Protein AF-0000000080837647 (afdb_homodimer)

Organism: Fusobacterium vincentii (NCBI:txid155615)

Solvent-accessible surface area (backbone atoms only — not comparable to full-atom values): 12198 Å² total; per-residue (Å²): 138,83,83,82,79,79,72,61,64,71,71,64,70,67,59,47,72,42,39,30,41,35,41,34,40,35,40,36,39,33,40,76,49,38,36,39,38,40,38,42,35,40,35,37,43,67,56,78,59,67,41,46,41,70,47,52,49,75,93,47,89,57,73,41,70,41,69,32,76,69,68,65,52,46,35,37,37,40,36,42,35,40,33,37,55,78,47,100,42,34,30,39,36,39,37,42,37,36,35,30,38,85,91,32,83,68,44,34,36,41,35,40,35,42,38,41,51,94,139,88,83,81,79,79,58,62,56,64,67,66,70,66,60,47,72,43,40,31,41,35,41,33,38,36,39,36,39,33,41,76,48,38,35,40,38,39,38,41,36,42,35,38,44,68,56,78,59,66,44,46,42,73,40,45,45,59,92,48,90,58,74,41,70,41,71,31,77,67,65,64,52,46,36,38,38,40,37,41,34,40,34,37,56,77,46,100,43,34,31,41,37,38,36,42,36,36,35,30,39,85,93,31,82,68,44,34,35,41,34,41,36,43,37,41,48,94

Sequence (236 aa):
DESEASWGVKADSKNYRATNFLIGARAEYVGDKYKLQAYVTQAINTDKRDLSYEGRFSGSNVKQKFYGVKQAKNTTWIGFGAFREISPVFGIYGNVDFRVEDKKWADSVISTGLQYRFDESEASWGVKADSKNYRATNFLIGARAEYVGDKYKLQAYVTQAINTDKRDLSYEGRFSGSNVKQKFYGVKQAKNTTWIGFGAFREISPVFGIYGNVDFRVEDKKWADSVISTGLQYRF

Secondary structure (DSSP, 8-state):
---------------EEEEEEEEEEEEEEE-SSEEEEEEEEEEEE-------EEEEPTT---EEEE------SEEEEEEEEEEEESSSSEEEEEEEEEEEETTEEEEEEEEEEEEEE-/---------------EEEEEEEEEEEEEEE-SSEEEEEEEEEEEE-------EEEEPTT---EEEE------SEEEEEEEEEEEESSSSEEEEEEEEEEEETTEEEEEEEEEEEEEE-

Foldseek 3Di:
DPPPPCQPQPPPPLDDDWDWDKDKDKDWDDDDFKIKMKMKMKIATDDQDQSFDQTDGVPDPDRDRRRDPGDFRIKMKIKIKMWGHPDPFKIKMKMWMWIDGPNHTDDIDIDIDMGGHD/DDPPLCQPQPQPPLDDDWDWDKDKDKDWDDDDFKIKMKMKMKIATDDQDQSFDQTDGVPDPDRDRRRDPGDFRIKMKIKIKMWGHPDPFKIKMKMKMWIDGPNHTDDIDIDIDMGGHD

pLDDT: mean 73.33, std 23.3, range [24.25, 95.56]

InterPro domains:
  IPR036709 Autotransporter beta-domain superfamily [G3DSA:2.40.128.130] (1-118)
  IPR036709 Autotransporter beta-domain superfamily [SSF103515] (2-118)
  IPR051551 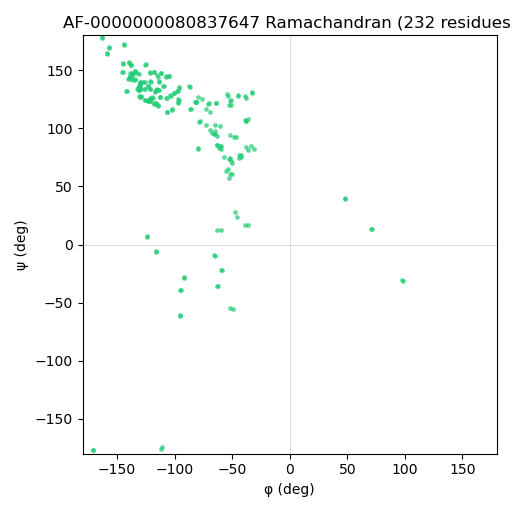Bacterial autotransporter adhesion [PTHR35037] (2-118)

Nearest PDB structures (foldseek):
  4mee-assembly1_A  TM=7.544E-01  e=2.716E-01  Escherichia coli
  3bry-assembly2_B  TM=5.147E-01  e=1.664E-01  unclassified
  8us2-assembly1_A  TM=5.523E-01  e=4.600E+00  Pseudomonas aeruginosa PAO1
  3kvn-assembly2_A  TM=7.836E-01  e=5.320E-01  Pseudomonas aeruginosa
  4mee-assembly1_A  TM=7.489E-01  e=4.275E-01  Escherichia coli

Radius of gyration: 24.15 Å; Cα contacts (8 Å, |Δi|>4): 590; chains: 2; bounding box: 32×94×65 Å

Structure (mmCIF, N/CA/C/O backbone):
data_AF-0000000080837647-model_v1
#
loop_
_entity.id
_entity.type
_entity.pdbx_description
1 polymer 'Autotransporter domain-containing protein'
#
loop_
_atom_site.group_PDB
_atom_site.id
_atom_site.type_symbol
_atom_site.label_atom_id
_atom_site.label_alt_id
_atom_site.label_comp_id
_atom_site.label_asym_id
_atom_site.label_entity_id
_atom_site.label_seq_id
_atom_site.pdbx_PDB_ins_code
_atom_site.Cartn_x
_atom_site.Cartn_y
_atom_site.Cartn_z
_atom_site.occupancy
_atom_site.B_iso_or_equiv
_atom_site.auth_seq_id
_atom_site.auth_comp_id
_atom_site.auth_asym_id
_atom_site.auth_atom_id
_atom_site.pdbx_PDB_model_num
ATOM 1 N N . ASP A 1 1 ? -4.07 55.469 -0.951 1 24.25 1 ASP A N 1
ATOM 2 C CA . ASP A 1 1 ? -2.723 55.062 -0.58 1 24.25 1 ASP A CA 1
ATOM 3 C C . ASP A 1 1 ? -2.758 54 0.519 1 24.25 1 ASP A C 1
ATOM 5 O O . ASP A 1 1 ? -2.559 54.312 1.695 1 24.25 1 ASP A O 1
ATOM 9 N N . GLU A 1 2 ? -3.912 53.219 0.849 1 31.39 2 GLU A N 1
ATOM 10 C CA . GLU A 1 2 ? -4.395 52.25 1.846 1 31.39 2 GLU A CA 1
ATOM 11 C C . GLU A 1 2 ? -3.426 51.094 2.008 1 31.39 2 GLU A C 1
ATOM 13 O O . GLU A 1 2 ? -3.084 50.438 1.029 1 31.39 2 GLU A O 1
ATOM 18 N N . SER A 1 3 ? -2.402 51.031 3.008 1 32.03 3 SER A N 1
ATOM 19 C CA . SER A 1 3 ? -1.312 50.25 3.547 1 32.03 3 SER A CA 1
ATOM 20 C C . SER A 1 3 ? -1.78 48.812 3.867 1 32.03 3 SER A C 1
ATOM 22 O O . SER A 1 3 ? -2.539 48.625 4.816 1 32.03 3 SER A O 1
ATOM 24 N N . GLU A 1 4 ? -2.355 47.875 3.039 1 30.56 4 GLU A N 1
ATOM 25 C CA . GLU A 1 4 ? -3.047 46.594 3.074 1 30.56 4 GLU A CA 1
ATOM 26 C C . GLU A 1 4 ? -2.277 45.562 3.912 1 30.56 4 GLU A C 1
ATOM 28 O O . GLU A 1 4 ? -1.162 45.188 3.559 1 30.56 4 GLU A O 1
ATOM 33 N N . ALA A 1 5 ? -2.141 45.531 5.25 1 35.62 5 ALA A N 1
ATOM 34 C CA . ALA A 1 5 ? -1.524 44.938 6.43 1 35.62 5 ALA A CA 1
ATOM 35 C C . ALA A 1 5 ? -1.683 43.438 6.414 1 35.62 5 ALA A C 1
ATOM 37 O O . ALA A 1 5 ? -2.793 42.906 6.555 1 35.62 5 ALA A O 1
ATOM 38 N N . SER A 1 6 ? -1.173 42.594 5.418 1 33.16 6 SER A N 1
ATOM 39 C CA . SER A 1 6 ? -1.37 41.188 5.008 1 33.16 6 SER A CA 1
ATOM 40 C C . SER A 1 6 ? -1.155 40.25 6.172 1 33.16 6 SER A C 1
ATOM 42 O O . SER A 1 6 ? -0.029 40.062 6.648 1 33.16 6 SER A O 1
ATOM 44 N N . TRP A 1 7 ? -1.815 40.156 7.215 1 32.19 7 TRP A N 1
ATOM 45 C CA . TRP A 1 7 ? -2.002 39.344 8.414 1 32.19 7 TRP A CA 1
ATOM 46 C C . TRP A 1 7 ? -1.822 37.844 8.109 1 32.19 7 TRP A C 1
ATOM 48 O O . TRP A 1 7 ? -2.801 37.094 8.031 1 32.19 7 TRP A O 1
ATOM 58 N N . GLY A 1 8 ? -1.221 37.469 6.992 1 35.31 8 GLY A N 1
ATOM 59 C CA . GLY A 1 8 ? -1.174 36.062 6.645 1 35.31 8 GLY A CA 1
ATOM 60 C C . GLY A 1 8 ? -0.402 35.219 7.648 1 35.31 8 GLY A C 1
ATOM 61 O O . GLY A 1 8 ? 0.584 35.688 8.227 1 35.31 8 GLY A O 1
ATOM 62 N N . VAL A 1 9 ? -0.981 34.562 8.703 1 34.78 9 VAL A N 1
ATOM 63 C CA . VAL A 1 9 ? -0.32 33.5 9.477 1 34.78 9 VAL A CA 1
ATOM 64 C C . VAL A 1 9 ? 0.636 32.75 8.578 1 34.78 9 VAL A C 1
ATOM 66 O O . VAL A 1 9 ? 0.239 32.25 7.516 1 34.78 9 VAL A O 1
ATOM 69 N N . LYS A 1 10 ? 1.744 33.219 8.375 1 37.16 10 LYS A N 1
ATOM 70 C CA . LYS A 1 10 ? 2.721 32.344 7.703 1 37.16 10 LYS A CA 1
ATOM 71 C C . LYS A 1 10 ? 2.859 31.016 8.414 1 37.16 10 LYS A C 1
ATOM 73 O O . LYS A 1 10 ? 3.23 30.953 9.586 1 37.16 10 LYS A O 1
ATOM 78 N N . ALA A 1 11 ? 1.955 30.188 8.312 1 40.16 11 ALA A N 1
ATOM 79 C CA . ALA A 1 11 ? 2.168 28.844 8.844 1 40.16 11 ALA A CA 1
ATOM 80 C C . ALA A 1 11 ? 3.518 28.297 8.406 1 40.16 11 ALA A C 1
ATOM 82 O O . ALA A 1 11 ? 3.869 28.359 7.223 1 40.16 11 ALA A O 1
ATOM 83 N N . ASP A 1 12 ? 4.496 28.438 9.086 1 41.53 12 ASP A N 1
ATOM 84 C CA . ASP A 1 12 ? 5.723 27.688 8.82 1 41.53 12 ASP A CA 1
ATOM 85 C C . ASP A 1 12 ? 5.41 26.297 8.266 1 41.53 12 ASP A C 1
ATOM 87 O O . ASP A 1 12 ? 4.328 25.75 8.508 1 41.53 12 ASP A O 1
ATOM 91 N N . SER A 1 13 ? 6.051 26.016 7.238 1 48.78 13 SER A N 1
ATOM 92 C CA . SER A 1 13 ? 5.934 24.734 6.574 1 48.78 13 SER A CA 1
ATOM 93 C C . SER A 1 13 ? 5.754 23.594 7.59 1 48.78 13 SER A C 1
ATOM 95 O O . SER A 1 13 ? 6.508 23.5 8.562 1 48.78 13 SER A O 1
ATOM 97 N N . LYS A 1 14 ? 4.578 23.281 8.148 1 52.66 14 LYS A N 1
ATOM 98 C CA . LYS A 1 14 ? 4.316 22.297 9.203 1 52.66 14 LYS A CA 1
ATOM 99 C C . LYS A 1 14 ? 4.75 20.906 8.773 1 52.66 14 LYS A C 1
ATOM 101 O O . LYS A 1 14 ? 4.246 20.359 7.781 1 52.66 14 LYS A O 1
ATOM 106 N N . ASN A 1 15 ? 6.055 20.672 8.93 1 64.69 15 ASN A N 1
ATOM 107 C CA . ASN A 1 15 ? 6.555 19.312 8.82 1 64.69 15 ASN A CA 1
ATOM 108 C C . ASN A 1 15 ? 6.109 18.453 10 1 64.69 15 ASN A C 1
ATOM 110 O O . ASN A 1 15 ? 6.016 18.938 11.125 1 64.69 15 ASN A O 1
ATOM 114 N N . TYR A 1 16 ? 5.438 17.406 9.82 1 72.62 16 TYR A N 1
ATOM 115 C CA . TYR A 1 16 ? 5.18 16.516 10.938 1 72.62 16 TYR A CA 1
ATOM 116 C C . TYR A 1 16 ? 5.633 15.094 10.609 1 72.62 16 TYR A C 1
ATOM 118 O O . TYR A 1 16 ? 5.883 14.766 9.445 1 72.62 16 TYR A O 1
ATOM 126 N N . ARG A 1 17 ? 5.922 14.422 11.75 1 80.75 17 ARG A N 1
ATOM 127 C CA . ARG A 1 17 ? 6.23 12.992 11.68 1 80.75 17 ARG A CA 1
ATOM 128 C C . ARG A 1 17 ? 5.152 12.164 12.367 1 80.75 17 ARG A C 1
ATOM 130 O O . ARG A 1 17 ? 4.559 12.602 13.352 1 80.75 17 ARG A O 1
ATOM 137 N N . ALA A 1 18 ? 4.875 11.07 11.727 1 81.88 18 ALA A N 1
ATOM 138 C CA . ALA A 1 18 ? 3.881 10.18 12.32 1 81.88 18 ALA A CA 1
ATOM 139 C C . ALA A 1 18 ? 4.305 8.719 12.203 1 81.88 18 ALA A C 1
ATOM 141 O O . ALA A 1 18 ? 4.98 8.344 11.242 1 81.88 18 ALA A O 1
ATOM 142 N N . THR A 1 19 ? 3.984 7.988 13.211 1 87.56 19 THR A N 1
ATOM 143 C CA . THR A 1 19 ? 4.176 6.543 13.203 1 87.56 19 THR A CA 1
ATOM 144 C C . THR A 1 19 ? 2.852 5.824 13.43 1 87.56 19 THR A C 1
ATOM 146 O O . THR A 1 19 ? 2.039 6.25 14.25 1 87.56 19 THR A O 1
ATOM 149 N N . ASN A 1 20 ? 2.643 4.848 12.625 1 87.81 20 ASN A N 1
ATOM 150 C CA . ASN A 1 20 ? 1.403 4.094 12.781 1 87.81 20 ASN A CA 1
ATOM 151 C C . ASN A 1 20 ? 1.658 2.59 12.773 1 87.81 20 ASN A C 1
ATOM 153 O O . ASN A 1 20 ? 2.609 2.117 12.148 1 87.81 20 ASN A O 1
ATOM 157 N N . PHE A 1 21 ? 0.76 1.986 13.578 1 91.12 21 PHE A N 1
ATOM 158 C CA . PHE A 1 21 ? 0.665 0.533 13.5 1 91.12 21 PHE A CA 1
ATOM 159 C C . PHE A 1 21 ? -0.466 0.112 12.57 1 91.12 21 PHE A C 1
ATOM 161 O O . PHE A 1 21 ? -1.552 0.695 12.602 1 91.12 21 PHE A O 1
ATOM 168 N N . LEU A 1 22 ? -0.166 -0.843 11.742 1 92.25 22 LEU A N 1
ATOM 169 C CA . LEU A 1 22 ? -1.141 -1.289 10.75 1 92.25 22 LEU A CA 1
ATOM 170 C C . LEU A 1 22 ? -1.546 -2.738 11 1 92.25 22 LEU A C 1
ATOM 172 O O . LEU A 1 22 ? -0.695 -3.584 11.289 1 92.25 22 LEU A O 1
ATOM 176 N N . ILE A 1 23 ? -2.832 -2.973 10.961 1 92.81 23 ILE A N 1
ATOM 177 C CA . ILE A 1 23 ? -3.396 -4.316 10.914 1 92.81 23 ILE A CA 1
ATOM 178 C C . ILE A 1 23 ? -4.418 -4.41 9.789 1 92.81 23 ILE A C 1
ATOM 180 O O . ILE A 1 23 ? -5.199 -3.48 9.57 1 92.81 23 ILE A O 1
ATOM 184 N N . GLY A 1 24 ? -4.266 -5.551 9.023 1 92.75 24 GLY A N 1
ATOM 185 C CA . GLY A 1 24 ? -5.188 -5.605 7.898 1 92.75 24 GLY A CA 1
ATOM 186 C C . GLY A 1 24 ? -5.316 -6.992 7.301 1 92.75 24 GLY A C 1
ATOM 187 O O . GLY A 1 24 ? -4.746 -7.953 7.82 1 92.75 24 GLY A O 1
ATOM 188 N N . ALA A 1 25 ? -6.164 -7.016 6.355 1 93.12 25 ALA A N 1
ATOM 189 C CA . ALA A 1 25 ? -6.387 -8.219 5.566 1 93.12 25 ALA A CA 1
ATOM 190 C C . ALA A 1 25 ? -6.426 -7.898 4.074 1 93.12 25 ALA A C 1
ATOM 192 O O . ALA A 1 25 ? -6.797 -6.789 3.682 1 93.12 25 ALA A O 1
ATOM 193 N N . ARG A 1 26 ? -5.996 -8.867 3.271 1 92 26 ARG A N 1
ATOM 194 C CA . ARG A 1 26 ? -5.938 -8.664 1.826 1 92 26 ARG A CA 1
ATOM 195 C C . ARG A 1 26 ? -6.348 -9.938 1.083 1 92 26 ARG A C 1
ATOM 197 O O . ARG A 1 26 ? -5.984 -11.039 1.486 1 92 26 ARG A O 1
ATOM 204 N N . ALA A 1 27 ? -7.188 -9.773 0.152 1 89.56 27 ALA A N 1
ATOM 205 C CA . ALA A 1 27 ? -7.539 -10.836 -0.787 1 89.56 27 ALA A CA 1
ATOM 206 C C . ALA A 1 27 ? -6.98 -10.539 -2.178 1 89.56 27 ALA A C 1
ATOM 208 O O . ALA A 1 27 ? -7.012 -9.398 -2.639 1 89.56 27 ALA A O 1
ATOM 209 N N . GLU A 1 28 ? -6.434 -11.586 -2.777 1 86.81 28 GLU A N 1
ATOM 210 C CA . GLU A 1 28 ? -5.852 -11.422 -4.105 1 86.81 28 GLU A CA 1
ATOM 211 C C . GLU A 1 28 ? -6.363 -12.492 -5.066 1 86.81 28 GLU A C 1
ATOM 213 O O . GLU A 1 28 ? -6.523 -13.656 -4.68 1 86.81 28 GLU A O 1
ATOM 218 N N . TYR A 1 29 ? -6.637 -12.07 -6.242 1 86.94 29 TYR A N 1
ATOM 219 C CA . TYR A 1 29 ? -6.906 -12.953 -7.367 1 86.94 29 TYR A CA 1
ATOM 220 C C . TYR A 1 29 ? -5.875 -12.758 -8.469 1 86.94 29 TYR A C 1
ATOM 222 O O . TYR A 1 29 ? -5.676 -11.641 -8.953 1 86.94 29 TYR A O 1
ATOM 230 N N . VAL A 1 30 ? -5.203 -13.867 -8.758 1 82.44 30 VAL A N 1
ATOM 231 C CA . VAL A 1 30 ? -4.188 -13.789 -9.797 1 82.44 30 VAL A CA 1
ATOM 232 C C . VAL A 1 30 ? -4.605 -14.648 -10.992 1 82.44 30 VAL A C 1
ATOM 234 O O . VAL A 1 30 ? -4.812 -15.859 -10.852 1 82.44 30 VAL A O 1
ATOM 237 N N . GLY A 1 31 ? -4.711 -13.875 -12.062 1 80.62 31 GLY A N 1
ATOM 238 C CA . GLY A 1 31 ? -4.918 -14.539 -13.336 1 80.62 31 GLY A CA 1
ATOM 239 C C . GLY A 1 31 ? -3.73 -14.414 -14.273 1 80.62 31 GLY A C 1
ATOM 240 O O . GLY A 1 31 ? -2.646 -14 -13.859 1 80.62 31 GLY A O 1
ATOM 241 N N . ASP A 1 32 ? -3.791 -14.852 -15.406 1 78.94 32 ASP A N 1
ATOM 242 C CA . ASP A 1 32 ? -2.684 -14.938 -16.359 1 78.94 32 ASP A CA 1
ATOM 243 C C . ASP A 1 32 ? -1.948 -13.602 -16.453 1 78.94 32 ASP A C 1
ATOM 245 O O . ASP A 1 32 ? -0.744 -13.531 -16.203 1 78.94 32 ASP A O 1
ATOM 249 N N . LYS A 1 33 ? -2.564 -12.562 -16.734 1 84.31 33 LYS A N 1
ATOM 250 C CA . LYS A 1 33 ? -1.865 -11.289 -16.906 1 84.31 33 LYS A CA 1
ATOM 251 C C . LYS A 1 33 ? -2.438 -10.219 -15.977 1 84.31 33 LYS A C 1
ATOM 253 O O . LYS A 1 33 ? -2.025 -9.062 -16.031 1 84.31 33 LYS A O 1
ATOM 258 N N . TYR A 1 34 ? -3.328 -10.703 -15.125 1 90.06 34 TYR A N 1
ATOM 259 C CA . TYR A 1 34 ? -3.998 -9.727 -14.273 1 90.06 34 TYR A CA 1
ATOM 260 C C . TYR A 1 34 ? -3.951 -10.148 -12.812 1 90.06 34 TYR A C 1
ATOM 262 O O . TYR A 1 34 ? -4.086 -11.336 -12.5 1 90.06 34 TYR A O 1
ATOM 270 N N . LYS A 1 35 ? -3.754 -9.273 -12.016 1 86.88 35 LYS A N 1
ATOM 271 C CA . LYS A 1 35 ? -3.883 -9.445 -10.57 1 86.88 35 LYS A CA 1
ATOM 272 C C . LYS A 1 35 ? -4.871 -8.445 -9.977 1 86.88 35 LYS A C 1
ATOM 274 O O . LYS A 1 35 ? -4.766 -7.242 -10.227 1 86.88 35 LYS A O 1
ATOM 279 N N . LEU A 1 36 ? -5.855 -9.016 -9.32 1 93.56 36 LEU A N 1
ATOM 280 C CA . LEU A 1 36 ? -6.812 -8.172 -8.609 1 93.56 36 LEU A CA 1
ATOM 281 C C . LEU A 1 36 ? -6.602 -8.266 -7.102 1 93.56 36 LEU A C 1
ATOM 283 O O . LEU A 1 36 ? -6.305 -9.344 -6.578 1 93.56 36 LEU A O 1
ATOM 287 N N . GLN A 1 37 ? -6.805 -7.16 -6.434 1 91.25 37 GLN A N 1
ATOM 288 C CA . GLN A 1 37 ? -6.598 -7.148 -4.988 1 91.25 37 GLN A CA 1
ATOM 289 C C . GLN A 1 37 ? -7.68 -6.34 -4.285 1 91.25 37 GLN A C 1
ATOM 291 O O . GLN A 1 37 ? -8.156 -5.332 -4.816 1 91.25 37 GLN A O 1
ATOM 296 N N . ALA A 1 38 ? -8.055 -6.82 -3.154 1 93.38 38 ALA A N 1
ATOM 297 C CA . ALA A 1 38 ? -8.891 -6.094 -2.203 1 93.38 38 ALA A CA 1
ATOM 298 C C . ALA A 1 38 ? -8.297 -6.133 -0.801 1 93.38 38 ALA A C 1
ATOM 300 O O . ALA A 1 38 ? -7.773 -7.168 -0.371 1 93.38 38 ALA A O 1
ATOM 301 N N . TYR A 1 39 ? -8.312 -4.961 -0.13 1 91.38 39 TYR A N 1
ATOM 302 C CA . TYR A 1 39 ? -7.746 -4.996 1.212 1 91.38 39 TYR A CA 1
ATOM 303 C C . TYR A 1 39 ? -8.508 -4.066 2.15 1 91.38 39 TYR A C 1
ATOM 305 O O . TYR A 1 39 ? -9.18 -3.139 1.702 1 91.38 39 TYR A O 1
ATOM 313 N N . VAL A 1 40 ? -8.438 -4.352 3.449 1 94.56 40 VAL A N 1
ATOM 314 C CA . VAL A 1 40 ? -8.859 -3.484 4.543 1 94.56 40 VAL A CA 1
ATOM 315 C C . VAL A 1 40 ? -7.738 -3.371 5.574 1 94.56 40 VAL A C 1
ATOM 317 O O . VAL A 1 40 ? -7.125 -4.375 5.945 1 94.56 40 VAL A O 1
ATOM 320 N N . THR A 1 41 ? -7.395 -2.203 5.879 1 92.06 41 THR A N 1
ATOM 321 C CA . THR A 1 41 ? -6.324 -1.969 6.84 1 92.06 41 THR A CA 1
ATOM 322 C C . THR A 1 41 ? -6.758 -0.959 7.898 1 92.06 41 THR A C 1
ATOM 324 O O . THR A 1 41 ? -7.375 0.058 7.578 1 92.06 41 THR A O 1
ATOM 327 N N . GLN A 1 42 ? -6.477 -1.314 9.117 1 92.94 42 GLN A N 1
ATOM 328 C CA . GLN A 1 42 ? -6.652 -0.386 10.227 1 92.94 42 GLN A CA 1
ATOM 329 C C . GLN A 1 42 ? -5.316 0.202 10.68 1 92.94 42 GLN A C 1
ATOM 331 O O . GLN A 1 42 ? -4.414 -0.533 11.078 1 92.94 42 GLN A O 1
ATOM 336 N N . ALA A 1 43 ? -5.23 1.503 10.508 1 89.44 43 ALA A N 1
ATOM 337 C CA . ALA A 1 43 ? -4.047 2.215 10.977 1 89.44 43 ALA A CA 1
ATOM 338 C C . ALA A 1 43 ? -4.289 2.836 12.352 1 89.44 43 ALA A C 1
ATOM 340 O O . ALA A 1 43 ? -5.238 3.605 12.531 1 89.44 43 ALA A O 1
ATOM 341 N N . ILE A 1 44 ? -3.426 2.418 13.211 1 90.62 44 ILE A N 1
ATOM 342 C CA . ILE A 1 44 ? -3.48 2.975 14.562 1 90.62 44 ILE A CA 1
ATOM 343 C C . ILE A 1 44 ? -2.311 3.934 14.773 1 90.62 44 ILE A C 1
ATOM 345 O O . ILE A 1 44 ? -1.154 3.51 14.82 1 90.62 44 ILE A O 1
ATOM 349 N N . ASN A 1 45 ? -2.652 5.191 14.93 1 85.5 45 ASN A N 1
ATOM 350 C CA . ASN A 1 45 ? -1.632 6.223 15.086 1 85.5 45 ASN A CA 1
ATOM 351 C C . ASN A 1 45 ? -1.115 6.293 16.516 1 85.5 45 ASN A C 1
ATOM 353 O O . ASN A 1 45 ? -1.903 6.316 17.469 1 85.5 45 ASN A O 1
ATOM 357 N N . THR A 1 46 ? 0.216 6.125 16.625 1 80.62 46 THR A N 1
ATOM 358 C CA . THR A 1 46 ? 0.806 6.094 17.969 1 80.62 46 THR A CA 1
ATOM 359 C C . THR A 1 46 ? 1.255 7.488 18.391 1 80.62 46 THR A C 1
ATOM 361 O O . THR A 1 46 ? 1.521 7.73 19.578 1 80.62 46 THR A O 1
ATOM 364 N N . ASP A 1 47 ? 1.574 8.25 17.422 1 67 47 ASP A N 1
ATOM 365 C CA . ASP A 1 47 ? 2.104 9.562 17.781 1 67 47 ASP A CA 1
ATOM 366 C C . ASP A 1 47 ? 1.014 10.453 18.391 1 67 47 ASP A C 1
ATOM 368 O O . ASP A 1 47 ? -0.142 10.391 17.953 1 67 47 ASP A O 1
ATOM 372 N N . LYS A 1 48 ? 1.254 10.742 19.734 1 55.84 48 LYS A N 1
ATOM 373 C CA . LYS A 1 48 ? 0.404 11.742 20.375 1 55.84 48 LYS A CA 1
ATOM 374 C C . LYS A 1 48 ? 0.509 13.094 19.672 1 55.84 48 LYS A C 1
ATOM 376 O O . LYS A 1 48 ? 0.516 14.141 20.328 1 55.84 48 LYS A O 1
ATOM 381 N N . ARG A 1 49 ? 1.072 13.094 18.578 1 50.38 49 ARG A N 1
ATOM 382 C CA . ARG A 1 49 ? 1.589 14.422 18.297 1 50.38 49 ARG A CA 1
ATOM 383 C C . ARG A 1 49 ? 0.462 15.453 18.25 1 50.38 49 ARG A C 1
ATOM 385 O O . ARG A 1 49 ? -0.568 15.219 17.609 1 50.38 49 ARG A O 1
ATOM 392 N N . ASP A 1 50 ? 0.354 16.141 19.266 1 46.03 50 ASP A N 1
ATOM 393 C CA . ASP A 1 50 ? -0.223 17.469 19.281 1 46.03 50 ASP A CA 1
ATOM 394 C C . ASP A 1 50 ? 0.297 18.312 18.109 1 46.03 50 ASP A C 1
ATOM 396 O O . ASP A 1 50 ? 1.491 18.594 18.031 1 46.03 50 ASP A O 1
ATOM 400 N N . LEU A 1 51 ? -0.183 18.031 16.953 1 46.91 51 LEU A N 1
ATOM 401 C CA . LEU A 1 51 ? 0.149 18.922 15.844 1 46.91 51 LEU A CA 1
ATOM 402 C C . LEU A 1 51 ? -0.016 20.375 16.25 1 46.91 51 LEU A C 1
ATOM 404 O O . LEU A 1 51 ? -0.408 21.219 15.43 1 46.91 51 LEU A O 1
ATOM 408 N N . SER A 1 52 ? 0.077 20.547 17.516 1 43.16 52 SER A N 1
ATOM 409 C CA . SER A 1 52 ? -0.081 21.953 17.906 1 43.16 52 SER A CA 1
ATOM 410 C C . SER A 1 52 ? 1.056 22.812 17.375 1 43.16 52 SER A C 1
ATOM 412 O O . SER A 1 52 ? 2.207 22.375 17.328 1 43.16 52 SER A O 1
ATOM 414 N N . TYR A 1 53 ? 0.829 23.422 16.25 1 45.12 53 TYR A N 1
ATOM 415 C CA . TYR A 1 53 ? 1.771 24.453 15.859 1 45.12 53 TYR A CA 1
ATOM 416 C C . TYR A 1 53 ? 1.537 25.734 16.656 1 45.12 53 TYR A C 1
ATOM 418 O O . TYR A 1 53 ? 0.4 26.047 17 1 45.12 53 TYR A O 1
ATOM 426 N N . GLU A 1 54 ? 2.617 26.109 17.25 1 41.5 54 GLU A N 1
ATOM 427 C CA . GLU A 1 54 ? 2.59 27.422 17.875 1 41.5 54 GLU A CA 1
ATOM 428 C C . GLU A 1 54 ? 2.795 28.531 16.828 1 41.5 54 GLU A C 1
ATOM 430 O O . GLU A 1 54 ? 3.703 28.453 16 1 41.5 54 GLU A O 1
ATOM 435 N N . GLY A 1 55 ? 1.743 28.938 16.125 1 44.62 55 GLY A N 1
ATOM 436 C CA . GLY A 1 55 ? 1.925 30.109 15.281 1 44.62 55 GLY A CA 1
ATOM 437 C C . GLY A 1 55 ? 1.661 31.422 16 1 44.62 55 GLY A C 1
ATOM 438 O O . GLY A 1 55 ? 1.067 31.422 17.078 1 44.62 55 GLY A O 1
ATOM 439 N N . ARG A 1 56 ? 2.645 32.406 15.703 1 42.75 56 ARG A N 1
ATOM 440 C CA . ARG A 1 56 ? 2.469 33.75 16.188 1 42.75 56 ARG A CA 1
ATOM 441 C C . ARG A 1 56 ? 1.854 34.656 15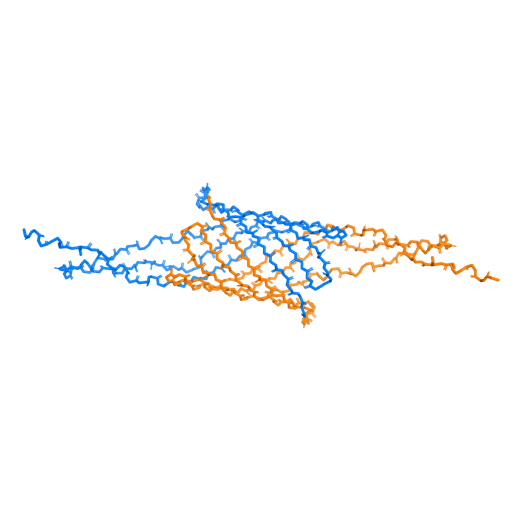.125 1 42.75 56 ARG A C 1
ATOM 443 O O . ARG A 1 56 ? 2.08 34.438 13.93 1 42.75 56 ARG A O 1
ATOM 450 N N . PHE A 1 57 ? 0.756 35.312 15.43 1 38.97 57 PHE A N 1
ATOM 451 C CA . PHE A 1 57 ? 0.252 36.344 14.539 1 38.97 57 PHE A CA 1
ATOM 452 C C . PHE A 1 57 ? 1.333 37.375 14.242 1 38.97 57 PHE A C 1
ATOM 454 O O . PHE A 1 57 ? 2.146 37.688 15.109 1 38.97 57 PHE A O 1
ATOM 461 N N . SER A 1 58 ? 1.53 37.594 13.039 1 39.72 58 SER A N 1
ATOM 462 C CA . SER A 1 58 ? 2.344 38.781 12.805 1 39.72 58 SER A CA 1
ATOM 463 C C . SER A 1 58 ? 1.789 39.969 13.555 1 39.72 58 SER A C 1
ATOM 465 O O . SER A 1 58 ? 0.599 40.281 13.453 1 39.72 58 SER A O 1
ATOM 467 N N . GLY A 1 59 ? 2.564 40.719 14.469 1 39.88 59 GLY A N 1
ATOM 468 C CA . GLY A 1 59 ? 2.301 41.906 15.289 1 39.88 59 GLY A CA 1
ATOM 469 C C . GLY A 1 59 ? 1.939 41.562 16.719 1 39.88 59 GLY A C 1
ATOM 470 O O . GLY A 1 59 ? 1.681 42.438 17.531 1 39.88 59 GLY A O 1
ATOM 471 N N . SER A 1 60 ? 1.26 40.312 16.891 1 39.44 60 SER A N 1
ATOM 472 C CA . SER A 1 60 ? 1.001 40.031 18.297 1 39.44 60 SER A CA 1
ATOM 473 C C . SER A 1 60 ? 2.074 39.094 18.875 1 39.44 60 SER A C 1
ATOM 475 O O . SER A 1 60 ? 2.721 38.344 18.141 1 39.44 60 SER A O 1
ATOM 477 N N . ASN A 1 61 ? 2.65 39.406 20.031 1 41.06 61 ASN A N 1
ATOM 478 C CA . ASN A 1 61 ? 3.582 38.656 20.859 1 41.06 61 ASN A CA 1
ATOM 479 C C . ASN A 1 61 ? 2.93 37.406 21.438 1 41.06 61 ASN A C 1
ATOM 481 O O . ASN A 1 61 ? 3.527 36.688 22.25 1 41.06 61 ASN A O 1
ATOM 485 N N . VAL A 1 62 ? 1.595 37.281 21.266 1 36.91 62 VAL A N 1
ATOM 486 C CA . VAL A 1 62 ? 0.91 36.188 21.922 1 36.91 62 VAL A CA 1
ATOM 487 C C . VAL A 1 62 ? 1.119 34.875 21.141 1 36.91 62 VAL A C 1
ATOM 489 O O . VAL A 1 62 ? 0.874 34.844 19.922 1 36.91 62 VAL A O 1
ATOM 492 N N . LYS A 1 63 ? 1.918 34.031 21.641 1 41.22 63 LYS A N 1
ATOM 493 C CA . LYS A 1 63 ? 2.121 32.656 21.188 1 41.22 63 LYS A CA 1
ATOM 494 C C . LYS A 1 63 ? 0.828 31.859 21.266 1 41.22 63 LYS A C 1
ATOM 496 O O . LYS A 1 63 ? 0.172 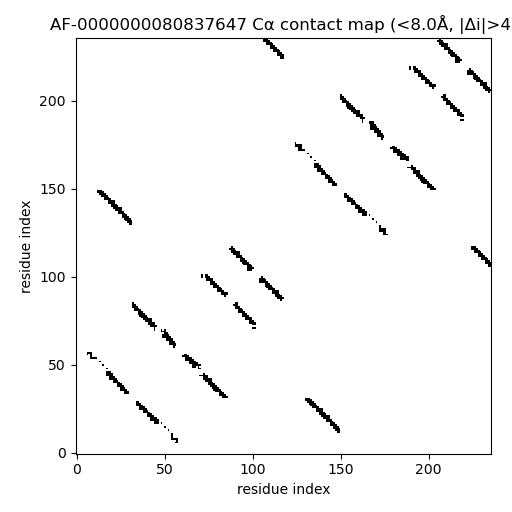31.844 22.312 1 41.22 63 LYS A O 1
ATOM 501 N N . GLN A 1 64 ? -0.07 31.844 20.344 1 40.66 64 GLN A N 1
ATOM 502 C CA . GLN A 1 64 ? -1.253 30.984 20.391 1 40.66 64 GLN A CA 1
ATOM 503 C C . GLN A 1 64 ? -0.958 29.594 19.828 1 40.66 64 GLN A C 1
ATOM 505 O O . GLN A 1 64 ? -0.27 29.469 18.812 1 40.66 64 GLN A O 1
ATOM 510 N N . LYS A 1 65 ? -1.069 28.688 20.656 1 38.56 65 LYS A N 1
ATOM 511 C CA . LYS A 1 65 ? -0.996 27.281 20.312 1 38.56 65 LYS A CA 1
ATOM 512 C C . LYS A 1 65 ? -2.133 26.875 19.375 1 38.56 65 LYS A C 1
ATOM 514 O O . LYS A 1 65 ? -3.307 27.094 19.688 1 38.56 65 LYS A O 1
ATOM 519 N N . PHE A 1 66 ? -2.002 27.031 18.141 1 37.44 66 PHE A N 1
ATOM 520 C CA . PHE A 1 66 ? -3.02 26.469 17.266 1 37.44 66 PHE A CA 1
ATOM 521 C C . PHE A 1 66 ? -2.959 24.953 17.266 1 37.44 66 PHE A C 1
ATOM 523 O O . PHE A 1 66 ? -1.878 24.359 17.172 1 37.44 66 PHE A O 1
ATOM 530 N N . TYR A 1 67 ? -3.797 24.375 18.031 1 38.62 67 TYR A N 1
ATOM 531 C CA . TYR A 1 67 ? -3.992 22.922 18.047 1 38.62 67 TYR A CA 1
ATOM 532 C C . TYR A 1 67 ? -4.012 22.359 16.625 1 38.62 67 TYR A C 1
ATOM 534 O O . TYR A 1 67 ? -4.793 22.812 15.789 1 38.62 67 TYR A O 1
ATOM 542 N N . GLY A 1 68 ? -2.986 22.219 16.031 1 42.25 68 GLY A N 1
ATOM 543 C CA . GLY A 1 68 ? -2.936 21.484 14.766 1 42.25 68 GLY A CA 1
ATOM 544 C C . GLY A 1 68 ? -3.836 20.266 14.75 1 42.25 68 GLY A C 1
ATOM 545 O O . GLY A 1 68 ? -4.207 19.75 15.812 1 42.25 68 GLY A O 1
ATOM 546 N N . VAL A 1 69 ? -4.719 20.094 13.75 1 45.44 69 VAL A N 1
ATOM 547 C CA . VAL A 1 69 ? -5.734 19.062 13.523 1 45.44 69 VAL A CA 1
ATOM 548 C C . VAL A 1 69 ? -5.199 17.703 13.961 1 45.44 69 VAL A C 1
ATOM 550 O O . VAL A 1 69 ? -4.039 17.375 13.711 1 45.44 69 VAL A O 1
ATOM 553 N N . LYS A 1 70 ? -5.711 17.234 15.109 1 50.62 70 LYS A N 1
ATOM 554 C CA . LYS A 1 70 ? -5.551 15.922 15.719 1 50.62 70 LYS A CA 1
ATOM 555 C C . LYS A 1 70 ? -5.551 14.82 14.656 1 50.62 70 LYS A C 1
ATOM 557 O O . LYS A 1 70 ? -6.426 14.789 13.789 1 50.62 70 LYS A O 1
ATOM 562 N N . GLN A 1 71 ? -4.445 14.312 14.414 1 60.41 71 GLN A N 1
ATOM 563 C CA . GLN A 1 71 ? -4.445 13.109 13.594 1 60.41 71 GLN A CA 1
ATOM 564 C C . GLN A 1 71 ? -5.395 12.055 14.164 1 60.41 71 GLN A C 1
ATOM 566 O O . GLN A 1 71 ? -5.449 11.852 15.375 1 60.41 71 GLN A O 1
ATOM 571 N N . ALA A 1 72 ? -6.348 11.711 13.352 1 66.44 72 ALA A N 1
ATOM 572 C CA . ALA A 1 72 ? -7.234 10.625 13.773 1 66.44 72 ALA A CA 1
ATOM 573 C C . ALA A 1 72 ? -6.438 9.461 14.352 1 66.44 72 ALA A C 1
ATOM 575 O O . ALA A 1 72 ? -5.41 9.062 13.797 1 66.44 72 ALA A O 1
ATOM 576 N N . LYS A 1 73 ? -6.793 9.047 15.484 1 78.88 73 LYS A N 1
ATOM 577 C CA . LYS A 1 73 ? -6.117 7.941 16.156 1 78.88 73 LYS A CA 1
ATOM 578 C C . LYS A 1 73 ? -6.234 6.648 15.352 1 78.88 73 LYS A C 1
ATOM 580 O O . LYS A 1 73 ? -5.285 5.863 15.281 1 78.88 73 LYS A O 1
ATOM 585 N N . ASN A 1 74 ? -7.523 6.566 14.695 1 86.5 74 ASN A N 1
ATOM 586 C CA . ASN A 1 74 ? -7.777 5.367 13.906 1 86.5 74 ASN A CA 1
ATOM 587 C C . ASN A 1 74 ? -8.195 5.711 12.477 1 86.5 74 ASN A C 1
ATOM 589 O O . ASN A 1 74 ? -9.094 6.523 12.266 1 86.5 74 ASN A O 1
ATOM 593 N N . THR A 1 75 ? -7.5 5.199 11.602 1 87.31 75 THR A N 1
ATOM 594 C CA . THR A 1 75 ? -7.859 5.352 10.195 1 87.31 75 THR A CA 1
ATOM 595 C C . THR A 1 75 ? -8.039 3.99 9.531 1 87.31 75 THR A C 1
ATOM 597 O O . THR A 1 75 ? -7.172 3.121 9.641 1 87.31 75 THR A O 1
ATOM 600 N N . THR A 1 76 ? -9.195 3.805 8.945 1 92.81 76 THR A N 1
ATOM 601 C CA . THR A 1 76 ? -9.461 2.592 8.188 1 92.81 76 THR A CA 1
ATOM 602 C C . THR A 1 76 ? -9.305 2.85 6.688 1 92.81 76 THR A C 1
ATOM 604 O O . THR A 1 76 ? -9.82 3.846 6.172 1 92.81 76 THR A O 1
ATOM 607 N N . TRP A 1 77 ? -8.562 2.002 6.062 1 90.56 77 TRP A N 1
ATOM 608 C CA . TRP A 1 77 ? -8.414 2.059 4.613 1 90.56 77 TRP A CA 1
ATOM 609 C C . TRP A 1 77 ? -9.047 0.839 3.953 1 90.56 77 TRP A C 1
ATOM 611 O O . TRP A 1 77 ? -8.852 -0.292 4.402 1 90.56 77 TRP A O 1
ATOM 621 N N . ILE A 1 78 ? -9.914 1.103 3.008 1 94.56 78 ILE A N 1
ATOM 622 C CA . ILE A 1 78 ? -10.445 0.074 2.123 1 94.56 78 ILE A CA 1
ATOM 623 C C . ILE A 1 78 ? -9.961 0.317 0.696 1 94.56 78 ILE A C 1
ATOM 625 O O . ILE A 1 78 ? -10.062 1.435 0.182 1 94.56 78 ILE A O 1
ATOM 629 N N . GLY A 1 79 ? -9.469 -0.747 0.045 1 92.69 79 GLY A N 1
ATOM 630 C CA . GLY A 1 79 ? -8.891 -0.516 -1.269 1 92.69 79 GLY A CA 1
ATOM 631 C C . GLY A 1 79 ? -9.141 -1.656 -2.238 1 92.69 79 GLY A C 1
ATOM 632 O O . GLY A 1 79 ? -9.281 -2.809 -1.826 1 92.69 79 GLY A O 1
ATOM 633 N N . PHE A 1 80 ? -9.234 -1.22 -3.473 1 95.56 80 PHE A N 1
ATOM 634 C CA . PHE A 1 80 ? -9.312 -2.141 -4.598 1 95.56 80 PHE A CA 1
ATOM 635 C C . PHE A 1 80 ? -8.234 -1.824 -5.633 1 95.56 80 PHE A C 1
ATOM 637 O O . PHE A 1 80 ? -8.008 -0.658 -5.957 1 95.56 80 PHE A O 1
ATOM 644 N N . GLY A 1 81 ? -7.539 -2.895 -6.098 1 92.94 81 GLY A N 1
ATOM 645 C CA . GLY A 1 81 ? -6.465 -2.674 -7.055 1 92.94 81 GLY A CA 1
ATOM 646 C C . GLY A 1 81 ? -6.445 -3.695 -8.18 1 92.94 81 GLY A C 1
ATOM 647 O O . GLY A 1 81 ? -6.902 -4.828 -8 1 92.94 81 GLY A O 1
ATOM 648 N N . ALA A 1 82 ? -5.902 -3.225 -9.234 1 94.31 82 ALA A N 1
ATOM 649 C CA . ALA A 1 82 ? -5.66 -4.09 -10.383 1 94.31 82 ALA A CA 1
ATOM 650 C C . ALA A 1 82 ? -4.25 -3.885 -10.938 1 94.31 82 ALA A C 1
ATOM 652 O O . ALA A 1 82 ? -3.744 -2.76 -10.953 1 94.31 82 ALA A O 1
ATOM 653 N N . PHE A 1 83 ? -3.664 -4.938 -11.328 1 92.38 83 PHE A N 1
ATOM 654 C CA . PHE A 1 83 ? -2.334 -4.934 -11.93 1 92.38 83 PHE A CA 1
ATOM 655 C C . PHE A 1 83 ? -2.316 -5.758 -13.211 1 92.38 83 PHE A C 1
ATOM 657 O O . PHE A 1 83 ? -2.877 -6.852 -13.258 1 92.38 83 PHE A O 1
ATOM 664 N N . ARG A 1 84 ? -1.733 -5.215 -14.156 1 93.69 84 ARG A N 1
ATOM 665 C CA . ARG A 1 84 ? -1.551 -5.941 -15.414 1 93.69 84 ARG A CA 1
ATOM 666 C C . ARG A 1 84 ? -0.071 -6.09 -15.75 1 93.69 84 ARG A C 1
ATOM 668 O O . ARG A 1 84 ? 0.643 -5.094 -15.891 1 93.69 84 ARG A O 1
ATOM 675 N N . GLU A 1 85 ? 0.24 -7.266 -15.961 1 89.44 85 GLU A N 1
ATOM 676 C CA . GLU A 1 85 ? 1.609 -7.566 -16.359 1 89.44 85 GLU A CA 1
ATOM 677 C C . GLU A 1 85 ? 1.807 -7.344 -17.859 1 89.44 85 GLU A C 1
ATOM 679 O O . GLU A 1 85 ? 1.125 -7.961 -18.688 1 89.44 85 GLU A O 1
ATOM 684 N N . ILE A 1 86 ? 2.744 -6.496 -18.203 1 92.44 86 ILE A N 1
ATOM 685 C CA . ILE A 1 86 ? 3.086 -6.242 -19.594 1 92.44 86 ILE A CA 1
ATOM 686 C C . ILE A 1 86 ? 4.258 -7.129 -20.016 1 92.44 86 ILE A C 1
ATOM 688 O O . ILE A 1 86 ? 4.277 -7.672 -21.109 1 92.44 86 ILE A O 1
ATOM 692 N N . SER A 1 87 ? 5.23 -7.293 -19.094 1 88.38 87 SER A N 1
ATOM 693 C CA . SER A 1 87 ? 6.352 -8.227 -19.156 1 88.38 87 SER A CA 1
ATOM 694 C C . SER A 1 87 ? 6.68 -8.789 -17.781 1 88.38 87 SER A C 1
ATOM 696 O O . SER A 1 87 ? 6.113 -8.359 -16.766 1 88.38 87 SER A O 1
ATOM 698 N N . PRO A 1 88 ? 7.512 -9.719 -17.719 1 82.25 88 PRO A N 1
ATOM 699 C CA . PRO A 1 88 ? 7.812 -10.312 -16.406 1 82.25 88 PRO A CA 1
ATOM 700 C C . PRO A 1 88 ? 8.352 -9.297 -15.414 1 82.25 88 PRO A C 1
ATOM 702 O O . PRO A 1 88 ? 8.281 -9.516 -14.203 1 82.25 88 PRO A O 1
ATOM 705 N N . VAL A 1 89 ? 8.93 -8.125 -15.922 1 88.19 89 VAL A N 1
ATOM 706 C CA . VAL A 1 89 ? 9.547 -7.203 -14.977 1 88.19 89 VAL A CA 1
ATOM 707 C C . VAL A 1 89 ? 8.789 -5.875 -14.977 1 88.19 89 VAL A C 1
ATOM 709 O O . VAL A 1 89 ? 9.125 -4.965 -14.219 1 88.19 89 VAL A O 1
ATOM 712 N N . PHE A 1 90 ? 7.832 -5.836 -15.938 1 90.31 90 PHE A N 1
ATOM 713 C CA . PHE A 1 90 ? 7.156 -4.555 -16.109 1 90.31 90 PHE A CA 1
ATOM 714 C C . PHE A 1 90 ? 5.645 -4.734 -16.109 1 90.31 90 PHE A C 1
ATOM 716 O O . PHE A 1 90 ? 5.129 -5.66 -16.75 1 90.31 90 PHE A O 1
ATOM 723 N N . GLY A 1 91 ? 4.934 -3.809 -15.383 1 93.06 91 GLY A N 1
ATOM 724 C CA . GLY A 1 91 ? 3.479 -3.822 -15.383 1 93.06 91 GLY A CA 1
ATOM 725 C C . GLY A 1 91 ? 2.869 -2.482 -15.016 1 93.06 91 GLY A C 1
ATOM 726 O O . GLY A 1 91 ? 3.588 -1.539 -14.68 1 93.06 91 GLY A O 1
ATOM 727 N N . ILE A 1 92 ? 1.601 -2.432 -15.211 1 94.31 92 ILE A N 1
ATOM 728 C CA . ILE A 1 92 ? 0.843 -1.236 -14.859 1 94.31 92 ILE A CA 1
ATOM 729 C C . ILE A 1 92 ? -0.197 -1.581 -13.789 1 94.31 92 ILE A C 1
ATOM 731 O O . ILE A 1 92 ? -0.657 -2.723 -13.711 1 94.31 92 ILE A O 1
ATOM 735 N N . TYR A 1 93 ? -0.486 -0.632 -12.945 1 92.25 93 TYR A N 1
ATOM 736 C CA . TYR A 1 93 ? -1.467 -0.916 -11.906 1 92.25 93 TYR A CA 1
ATOM 737 C C . TYR A 1 93 ? -2.389 0.277 -11.688 1 92.25 93 TYR A C 1
ATOM 739 O O . TYR A 1 93 ? -2.068 1.399 -12.086 1 92.25 93 TYR A O 1
ATOM 747 N N . GLY A 1 94 ? -3.475 0.032 -11.203 1 91.94 94 GLY A N 1
ATOM 748 C CA . GLY A 1 94 ? -4.457 0.996 -10.734 1 91.94 94 GLY A CA 1
ATOM 749 C C . GLY A 1 94 ? -5.094 0.6 -9.414 1 91.94 94 GLY A C 1
ATOM 750 O O . GLY A 1 94 ? -5.289 -0.587 -9.148 1 91.94 94 GLY A O 1
ATOM 751 N N . ASN A 1 95 ? -5.344 1.59 -8.586 1 93 95 ASN A N 1
ATOM 752 C CA . ASN A 1 95 ? -5.965 1.351 -7.281 1 93 95 ASN A CA 1
ATOM 753 C C . ASN A 1 95 ? -7.012 2.412 -6.957 1 93 95 ASN A C 1
ATOM 755 O O . ASN A 1 95 ? -6.867 3.572 -7.348 1 93 95 ASN A O 1
ATOM 759 N N . VAL A 1 96 ? -8.031 2.041 -6.262 1 94 96 VAL A N 1
ATOM 760 C CA . VAL A 1 96 ? -8.969 2.955 -5.613 1 94 96 VAL A CA 1
ATOM 761 C C . VAL A 1 96 ? -8.992 2.689 -4.109 1 94 96 VAL A C 1
ATOM 763 O O . VAL A 1 96 ? -9.195 1.555 -3.676 1 94 96 VAL A O 1
ATOM 766 N N . ASP A 1 97 ? -8.719 3.697 -3.357 1 92.38 97 ASP A N 1
ATOM 767 C CA . ASP A 1 97 ? -8.656 3.574 -1.905 1 92.38 97 ASP A CA 1
ATOM 768 C C . ASP A 1 97 ? -9.664 4.512 -1.234 1 92.38 97 ASP A C 1
ATOM 770 O O . ASP A 1 97 ? -9.836 5.652 -1.67 1 92.38 97 ASP A O 1
ATOM 774 N N . PHE A 1 98 ? -10.25 4.031 -0.247 1 92.94 98 PHE A N 1
ATOM 775 C CA . PHE A 1 98 ? -11.172 4.809 0.572 1 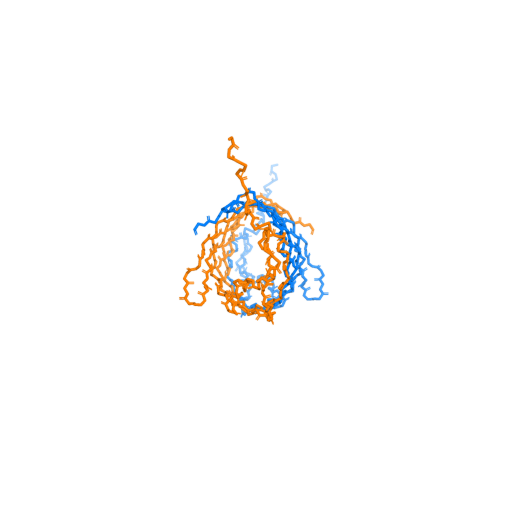92.94 98 PHE A CA 1
ATOM 776 C C . PHE A 1 98 ? -10.656 4.938 1.999 1 92.94 98 PHE A C 1
ATOM 778 O O . PHE A 1 98 ? -10.242 3.947 2.607 1 92.94 98 PHE A O 1
ATOM 785 N N . ARG A 1 99 ? -10.695 6.148 2.4 1 90.31 99 ARG A N 1
ATOM 786 C CA . ARG A 1 99 ? -10.258 6.426 3.764 1 90.31 99 ARG A CA 1
ATOM 787 C C . ARG A 1 99 ? -11.438 6.746 4.668 1 90.31 99 ARG A C 1
ATOM 789 O O . ARG A 1 99 ? -12.258 7.609 4.344 1 90.31 99 ARG A O 1
ATOM 796 N N . VAL A 1 100 ? -11.422 5.973 5.719 1 92.06 100 VAL A N 1
ATOM 797 C CA . VAL A 1 100 ? -12.445 6.191 6.734 1 92.06 100 VAL A CA 1
ATOM 798 C C . VAL A 1 100 ? -11.797 6.621 8.047 1 92.06 100 VAL A C 1
ATOM 800 O O . VAL A 1 100 ? -10.883 5.953 8.539 1 92.06 100 VAL A O 1
ATOM 803 N N . GLU A 1 101 ? -12.234 7.793 8.453 1 86.19 101 GLU A N 1
ATOM 804 C CA . GLU A 1 101 ? -11.758 8.328 9.727 1 86.19 101 GLU A CA 1
ATOM 805 C C . GLU A 1 101 ? -12.922 8.633 10.664 1 86.19 101 GLU A C 1
ATOM 807 O O . GLU A 1 101 ? -13.906 9.266 10.266 1 86.19 101 GLU A O 1
ATOM 812 N N . ASP A 1 102 ? -12.68 8.219 11.953 1 82.69 102 ASP A N 1
ATOM 813 C CA . ASP A 1 102 ? -13.703 8.438 12.969 1 82.69 102 ASP A CA 1
ATOM 814 C C . ASP A 1 102 ? -15.07 7.988 12.477 1 82.69 102 ASP A C 1
ATOM 816 O O . ASP A 1 102 ? -16.047 8.727 12.602 1 82.69 102 ASP A O 1
ATOM 820 N N . LYS A 1 103 ? -15.109 6.891 11.781 1 83.81 103 LYS A N 1
ATOM 821 C CA . LYS A 1 103 ? -16.312 6.207 11.305 1 83.81 103 LYS A CA 1
ATOM 822 C C . LYS A 1 103 ? -16.984 7.004 10.195 1 83.81 103 LYS A C 1
ATOM 824 O O . LYS A 1 103 ? -18.188 6.852 9.969 1 83.81 103 LYS A O 1
ATOM 829 N N . LYS A 1 104 ? -16.266 7.973 9.672 1 88.81 104 LYS A N 1
ATOM 830 C CA . LYS A 1 104 ? -16.781 8.734 8.539 1 88.81 104 LYS A CA 1
ATOM 831 C C . LYS A 1 104 ? -15.844 8.648 7.34 1 88.81 104 LYS A C 1
ATOM 833 O O . LYS A 1 104 ? -14.625 8.586 7.504 1 88.81 104 LYS A O 1
ATOM 838 N N . TRP A 1 105 ? -16.547 8.695 6.199 1 88.5 105 TRP A N 1
ATOM 839 C CA . TRP A 1 105 ? -15.766 8.734 4.965 1 88.5 105 TRP A CA 1
ATOM 840 C C . TRP A 1 105 ? -14.93 10.008 4.887 1 88.5 105 TRP A C 1
ATOM 842 O O . TRP A 1 105 ? -15.469 11.109 4.957 1 88.5 105 TRP A O 1
ATOM 852 N N . ALA A 1 106 ? -13.656 9.898 4.77 1 83.62 106 ALA A N 1
ATOM 853 C CA . ALA A 1 106 ? -12.773 11.062 4.711 1 83.62 106 ALA A CA 1
ATOM 854 C C . ALA A 1 106 ? -12.469 11.445 3.264 1 83.62 106 ALA A C 1
ATOM 856 O O . ALA A 1 106 ? -12.797 12.547 2.826 1 83.62 106 ALA A O 1
ATOM 857 N N . ASP A 1 107 ? -11.828 10.555 2.449 1 86.19 107 ASP A N 1
ATOM 858 C CA . ASP A 1 107 ? -11.562 10.805 1.036 1 86.19 107 ASP A CA 1
ATOM 859 C C . ASP A 1 107 ? -11.336 9.5 0.28 1 86.19 107 ASP A C 1
ATOM 861 O O . ASP A 1 107 ? -11.281 8.422 0.884 1 86.19 107 ASP A O 1
ATOM 865 N N . SER A 1 108 ? -11.438 9.688 -1.026 1 90.69 108 SER A N 1
ATOM 866 C CA . SER A 1 108 ? -11.117 8.625 -1.968 1 90.69 108 SER A CA 1
ATOM 867 C C . SER A 1 108 ? -9.898 8.984 -2.814 1 90.69 108 SER A C 1
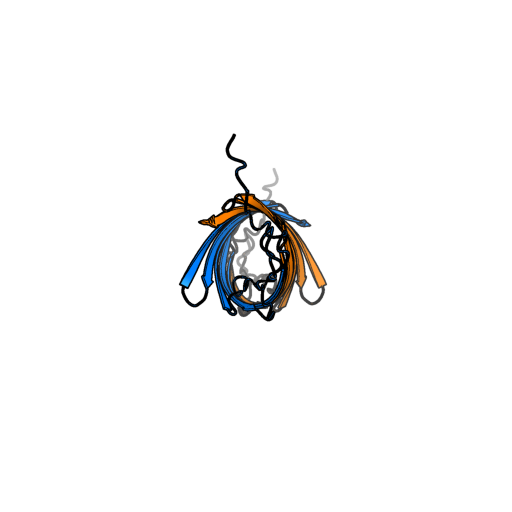ATOM 869 O O . SER A 1 108 ? -9.68 10.156 -3.129 1 90.69 108 SER A O 1
ATOM 871 N N . VAL A 1 109 ? -9.156 8.008 -3.084 1 90.69 109 VAL A N 1
ATOM 872 C CA . VAL A 1 109 ? -7.953 8.242 -3.875 1 90.69 109 VAL A CA 1
ATOM 873 C C . VAL A 1 109 ? -7.898 7.242 -5.031 1 90.69 109 VAL A C 1
ATOM 875 O O . VAL A 1 109 ? -8.086 6.043 -4.836 1 90.69 109 VAL A O 1
ATOM 878 N N . ILE A 1 110 ? -7.734 7.805 -6.211 1 93.44 110 ILE A N 1
ATOM 879 C CA . ILE A 1 110 ? -7.414 6.965 -7.359 1 93.44 110 ILE A CA 1
ATOM 880 C C . ILE A 1 110 ? -5.93 7.086 -7.691 1 93.44 110 ILE A C 1
ATOM 882 O O . ILE A 1 110 ? -5.379 8.188 -7.707 1 93.44 110 ILE A O 1
ATOM 886 N N . SER A 1 111 ? -5.293 5.992 -7.785 1 92.62 111 SER A N 1
ATOM 887 C CA . SER A 1 111 ? -3.877 5.969 -8.141 1 92.62 111 SER A CA 1
ATOM 888 C C . SER A 1 111 ? -3.625 5.055 -9.336 1 92.62 111 SER A C 1
ATOM 890 O O . SER A 1 111 ? -4.238 3.99 -9.453 1 92.62 111 SER A O 1
ATOM 892 N N . THR A 1 112 ? -2.768 5.488 -10.211 1 94.25 112 THR A N 1
ATOM 893 C CA . THR A 1 112 ? -2.295 4.691 -11.344 1 94.25 112 THR A CA 1
ATOM 894 C C . THR A 1 112 ? -0.787 4.844 -11.516 1 94.25 112 THR A C 1
ATOM 896 O O . THR A 1 112 ? -0.216 5.875 -11.156 1 94.25 112 THR A O 1
ATOM 899 N N . GLY A 1 113 ? -0.161 3.672 -11.992 1 92.81 113 GLY A N 1
ATOM 900 C CA . GLY A 1 113 ? 1.283 3.787 -12.117 1 92.81 113 GLY A CA 1
ATOM 901 C C . GLY A 1 113 ? 1.917 2.609 -12.828 1 92.81 113 GLY A C 1
ATOM 902 O O . GLY A 1 113 ? 1.215 1.771 -13.398 1 92.81 113 GLY A O 1
ATOM 903 N N . LEU A 1 114 ? 3.229 2.746 -12.844 1 94.38 114 LEU A N 1
ATOM 904 C CA . LEU A 1 114 ? 4.082 1.731 -13.445 1 94.38 114 LEU A CA 1
ATOM 905 C C . LEU A 1 114 ? 4.918 1.019 -12.383 1 94.38 114 LEU A C 1
ATOM 907 O O . LEU A 1 114 ? 5.285 1.618 -11.375 1 94.38 114 LEU A O 1
ATOM 911 N N . GLN A 1 115 ? 5.133 -0.224 -12.695 1 93 115 GLN A N 1
ATOM 912 C CA . GLN A 1 115 ? 5.949 -1.011 -11.773 1 93 115 GLN A CA 1
ATOM 913 C C . GLN A 1 115 ? 7.051 -1.761 -12.516 1 93 115 GLN A C 1
ATOM 915 O O . GLN A 1 115 ? 6.809 -2.326 -13.586 1 93 115 GLN A O 1
ATOM 920 N N . TYR A 1 116 ? 8.289 -1.662 -11.961 1 93.25 116 TYR A N 1
ATOM 921 C CA . TYR A 1 116 ? 9.445 -2.393 -12.461 1 93.25 116 TYR A CA 1
ATOM 922 C C . TYR A 1 116 ? 10.039 -3.289 -11.383 1 93.25 116 TYR A C 1
ATOM 924 O O . TYR A 1 116 ? 10.344 -2.828 -10.281 1 93.25 116 TYR A O 1
ATOM 932 N N . ARG A 1 117 ? 10.172 -4.539 -11.68 1 90.31 117 ARG A N 1
ATOM 933 C CA . ARG A 1 117 ? 10.734 -5.523 -10.758 1 90.31 117 ARG A CA 1
ATOM 934 C C . ARG A 1 117 ? 12.156 -5.898 -11.156 1 90.31 117 ARG A C 1
ATOM 936 O O . ARG A 1 117 ? 12.453 -6.07 -12.336 1 90.31 117 ARG A O 1
ATOM 943 N N . PHE A 1 118 ? 13.031 -6.156 -10.086 1 92.31 118 PHE A N 1
ATOM 944 C CA . PHE A 1 118 ? 14.414 -6.492 -10.406 1 92.31 118 PHE A CA 1
ATOM 945 C C . PHE A 1 118 ? 15.062 -7.25 -9.258 1 92.31 118 PHE A C 1
ATOM 947 O O . PHE A 1 118 ? 14.57 -7.215 -8.125 1 92.31 118 PHE A O 1
ATOM 954 N N . ASP B 1 1 ? 10.297 -36.219 -43.5 1 26.08 1 ASP B N 1
ATOM 955 C CA . ASP B 1 1 ? 9.883 -34.844 -43.281 1 26.08 1 ASP B CA 1
ATOM 956 C C . ASP B 1 1 ? 9.344 -34.656 -41.844 1 26.08 1 ASP B C 1
ATOM 958 O O . ASP B 1 1 ? 8.375 -35.344 -41.469 1 26.08 1 ASP B O 1
ATOM 962 N N . GLU B 1 2 ? 10.055 -34.531 -40.625 1 30.98 2 GLU B N 1
ATOM 963 C CA . GLU B 1 2 ? 9.984 -34.844 -39.188 1 30.98 2 GLU B CA 1
ATOM 964 C C . GLU B 1 2 ? 8.977 -33.938 -38.5 1 30.98 2 GLU B C 1
ATOM 966 O O . GLU B 1 2 ? 9.031 -32.719 -38.625 1 30.98 2 GLU B O 1
ATOM 971 N N . SER B 1 3 ? 7.633 -34.312 -38.094 1 31.42 3 SER B N 1
ATOM 972 C CA . SER B 1 3 ? 6.387 -33.938 -37.469 1 31.42 3 SER B CA 1
ATOM 973 C C . SER B 1 3 ? 6.633 -33.406 -36.062 1 31.42 3 SER B C 1
ATOM 975 O O . SER B 1 3 ? 7 -34.188 -35.156 1 31.42 3 SER B O 1
ATOM 977 N N . GLU B 1 4 ? 7.34 -32.281 -35.688 1 30.47 4 GLU B N 1
ATOM 978 C CA . GLU B 1 4 ? 7.883 -31.672 -34.469 1 30.47 4 GLU B CA 1
ATOM 979 C C . GLU B 1 4 ? 6.82 -31.562 -33.375 1 30.47 4 GLU B C 1
ATOM 981 O O . GLU B 1 4 ? 5.809 -30.891 -33.562 1 30.47 4 GLU B O 1
ATOM 986 N N . ALA B 1 5 ? 6.367 -32.562 -32.656 1 34.88 5 ALA B N 1
ATOM 987 C CA . ALA B 1 5 ? 5.41 -32.969 -31.625 1 34.88 5 ALA B CA 1
ATOM 988 C C . ALA B 1 5 ? 5.488 -32.031 -30.422 1 34.88 5 ALA B C 1
ATOM 990 O O . ALA B 1 5 ? 6.484 -32.031 -29.703 1 34.88 5 ALA B O 1
ATOM 991 N N . SER B 1 6 ? 5.211 -30.641 -30.531 1 32.91 6 SER B N 1
ATOM 992 C CA . SER B 1 6 ? 5.379 -29.531 -29.609 1 32.91 6 SER B CA 1
ATOM 993 C C . SER B 1 6 ? 4.766 -29.844 -28.234 1 32.91 6 SER B C 1
ATOM 995 O O . SER B 1 6 ? 3.549 -30 -28.125 1 32.91 6 SER B O 1
ATOM 997 N N . TRP B 1 7 ? 5.148 -30.625 -27.406 1 32.44 7 TRP B N 1
ATOM 998 C CA . TRP B 1 7 ? 4.984 -31.125 -26.047 1 32.44 7 TRP B CA 1
ATOM 999 C C . TRP B 1 7 ? 4.695 -29.969 -25.078 1 32.44 7 TRP B C 1
ATOM 1001 O O . TRP B 1 7 ? 4.941 -30.078 -23.875 1 32.44 7 TRP B O 1
ATOM 1011 N N . GLY B 1 8 ? 4.305 -28.797 -25.562 1 36.31 8 GLY B N 1
ATOM 1012 C CA . GLY B 1 8 ? 4.219 -27.688 -24.641 1 36.31 8 GLY B CA 1
ATOM 1013 C C . GLY B 1 8 ? 3.156 -27.859 -23.562 1 36.31 8 GLY B C 1
ATOM 1014 O O . GLY B 1 8 ? 2.102 -28.453 -23.828 1 36.31 8 GLY B O 1
ATOM 1015 N N . VAL B 1 9 ? 3.396 -28.344 -22.328 1 35.19 9 VAL B N 1
ATOM 1016 C CA . VAL B 1 9 ? 2.488 -28.266 -21.188 1 35.19 9 VAL B CA 1
ATOM 1017 C C . VAL B 1 9 ? 1.696 -26.969 -21.234 1 35.19 9 VAL B C 1
ATOM 1019 O O . VAL B 1 9 ? 2.277 -25.875 -21.328 1 35.19 9 VAL B O 1
ATOM 1022 N N . LYS B 1 10 ? 0.667 -26.922 -21.906 1 38.56 10 LYS B N 1
ATOM 1023 C CA . LYS B 1 10 ? -0.198 -25.75 -21.812 1 38.56 10 LYS B CA 1
ATOM 1024 C C . LYS B 1 10 ? -0.653 -25.516 -20.375 1 38.56 10 LYS B C 1
ATOM 1026 O O . LYS B 1 10 ? -1.306 -26.375 -19.781 1 38.56 10 LYS B O 1
ATOM 1031 N N . ALA B 1 11 ? 0.137 -25.047 -19.562 1 40.88 11 ALA B N 1
ATOM 1032 C CA . ALA B 1 11 ? -0.344 -24.656 -18.234 1 40.88 11 ALA B CA 1
ATOM 1033 C C . ALA B 1 11 ? -1.604 -23.797 -18.328 1 40.88 11 ALA B C 1
ATOM 1035 O O . ALA B 1 11 ? -1.652 -22.844 -19.109 1 40.88 11 ALA B O 1
ATOM 1036 N N . ASP B 1 12 ? -2.695 -24.312 -18.281 1 41.88 12 ASP B N 1
ATOM 1037 C CA . ASP B 1 12 ? -3.904 -23.5 -18.109 1 41.88 12 ASP B CA 1
ATOM 1038 C C . ASP B 1 12 ? -3.633 -22.281 -17.25 1 41.88 12 ASP B C 1
ATOM 1040 O O . ASP B 1 12 ? -2.707 -22.281 -16.422 1 41.88 12 ASP B O 1
ATOM 1044 N N . SER B 1 13 ? -4.055 -21.234 -17.719 1 49.59 13 SER B N 1
ATOM 1045 C CA . SER B 1 13 ? -3.926 -19.938 -17.031 1 49.59 13 SER B CA 1
ATOM 1046 C C . SER B 1 13 ? -4.117 -20.094 -15.531 1 49.59 13 SER B C 1
ATOM 1048 O O . SER B 1 13 ? -5.078 -20.719 -15.078 1 49.59 13 SER B O 1
ATOM 1050 N N . LYS B 1 14 ? -3.156 -20.453 -14.68 1 53.38 14 LYS B N 1
ATOM 1051 C CA . LYS B 1 14 ? -3.266 -20.719 -13.242 1 53.38 14 LYS B CA 1
ATOM 1052 C C . LYS B 1 14 ? -3.74 -19.484 -12.492 1 53.38 14 LYS B C 1
ATOM 1054 O O . LYS B 1 14 ? -3.096 -18.438 -12.547 1 53.38 14 LYS B O 1
ATOM 1059 N N . ASN B 1 15 ? -5.07 -19.312 -12.492 1 65.19 15 ASN B N 1
ATOM 1060 C CA . ASN B 1 15 ? -5.688 -18.344 -11.602 1 65.19 15 ASN B CA 1
ATOM 1061 C C . ASN B 1 15 ? -5.641 -18.797 -10.148 1 65.19 15 ASN B C 1
ATOM 1063 O O . ASN B 1 15 ? -5.758 -19.984 -9.859 1 65.19 15 ASN B O 1
ATOM 1067 N N . TYR B 1 16 ? -5.07 -18.094 -9.281 1 72.75 16 TYR B N 1
ATOM 1068 C CA . TYR B 1 16 ? -5.199 -18.438 -7.871 1 72.75 16 TYR B CA 1
ATOM 1069 C C . TYR B 1 16 ? -5.723 -17.266 -7.055 1 72.75 16 TYR B C 1
ATOM 1071 O O . TYR B 1 16 ? -5.727 -16.125 -7.531 1 72.75 16 TYR B O 1
ATOM 1079 N N . ARG B 1 17 ? -6.34 -17.703 -5.934 1 80.75 17 ARG B N 1
ATOM 1080 C CA . ARG B 1 17 ? -6.785 -16.75 -4.934 1 80.75 17 ARG B CA 1
ATOM 1081 C C . ARG B 1 17 ? -6.008 -16.906 -3.633 1 80.75 17 ARG B C 1
ATOM 1083 O O . ARG B 1 17 ? -5.621 -18.016 -3.268 1 80.75 17 ARG B O 1
ATOM 1090 N N . ALA B 1 18 ? -5.711 -15.773 -3.084 1 82.06 18 ALA B N 1
ATOM 1091 C CA . ALA B 1 18 ? -4.996 -15.812 -1.812 1 82.06 18 ALA B CA 1
ATOM 1092 C C . ALA B 1 18 ? -5.543 -14.773 -0.84 1 82.06 18 ALA B C 1
ATOM 1094 O O . ALA B 1 18 ? -6.02 -13.711 -1.258 1 82.06 18 ALA B O 1
ATOM 1095 N N . THR B 1 19 ? -5.551 -15.125 0.392 1 87.44 19 THR B N 1
ATOM 1096 C CA . THR B 1 19 ? -5.895 -14.211 1.474 1 87.44 19 THR B CA 1
ATOM 1097 C C . THR B 1 19 ? -4.746 -14.102 2.471 1 87.44 19 THR B C 1
ATOM 1099 O O . THR B 1 19 ? -4.098 -15.094 2.797 1 87.44 19 THR B O 1
ATOM 1102 N N . ASN B 1 20 ? -4.465 -12.883 2.805 1 87.75 20 ASN B N 1
ATOM 1103 C CA . ASN B 1 20 ? -3.387 -12.672 3.764 1 87.75 20 ASN B CA 1
ATOM 1104 C C . ASN B 1 20 ? -3.807 -11.727 4.879 1 87.75 20 ASN B C 1
ATOM 1106 O O . ASN B 1 20 ? -4.633 -10.836 4.668 1 87.75 20 ASN B O 1
ATOM 1110 N N . PHE B 1 21 ? -3.195 -12.086 6.035 1 91.12 21 PHE B N 1
ATOM 1111 C CA . PHE B 1 21 ? -3.252 -11.148 7.148 1 91.12 21 PHE B CA 1
ATOM 1112 C C . PHE B 1 21 ? -1.993 -10.289 7.195 1 91.12 21 PHE B C 1
ATOM 1114 O O . PHE B 1 21 ? -0.884 -10.789 7.008 1 91.12 21 PHE B O 1
ATOM 1121 N N . LEU B 1 22 ? -2.203 -9.023 7.375 1 92.31 22 LEU B N 1
ATOM 1122 C CA . LEU B 1 22 ? -1.085 -8.094 7.375 1 92.31 22 LEU B CA 1
ATOM 1123 C C . LEU B 1 22 ? -0.914 -7.445 8.75 1 92.31 22 LEU B C 1
ATOM 1125 O O . LEU B 1 22 ? -1.896 -7.055 9.383 1 92.31 22 LEU B O 1
ATOM 1129 N N . ILE B 1 23 ? 0.302 -7.406 9.203 1 92.75 23 ILE B N 1
ATOM 1130 C CA . ILE B 1 23 ? 0.707 -6.617 10.359 1 92.75 23 ILE B CA 1
ATOM 1131 C C . ILE B 1 23 ? 1.943 -5.789 10.016 1 92.75 23 ILE B C 1
ATOM 1133 O O . ILE B 1 23 ? 2.854 -6.277 9.344 1 92.75 23 ILE B O 1
ATOM 1137 N N . GLY B 1 24 ? 1.846 -4.488 10.43 1 92.88 24 GLY B N 1
ATOM 1138 C CA . GLY B 1 24 ? 2.992 -3.682 10.039 1 92.88 24 GLY B CA 1
ATOM 1139 C C . GLY B 1 24 ? 3.094 -2.377 10.812 1 92.88 24 GLY B C 1
ATOM 1140 O O . GLY B 1 24 ? 2.311 -2.129 11.734 1 92.88 24 GLY B O 1
ATOM 1141 N N . ALA B 1 25 ? 4.137 -1.717 10.461 1 93.44 25 ALA B N 1
ATOM 1142 C CA . ALA B 1 25 ? 4.398 -0.382 11 1 93.44 25 ALA B CA 1
ATOM 1143 C C . ALA B 1 25 ? 4.82 0.58 9.891 1 93.44 25 ALA B C 1
ATOM 1145 O O . ALA B 1 25 ? 5.398 0.162 8.883 1 93.44 25 ALA B O 1
ATOM 1146 N N . ARG B 1 26 ? 4.48 1.828 10.078 1 92.12 26 ARG B N 1
ATOM 1147 C CA . ARG B 1 26 ? 4.785 2.844 9.078 1 92.12 26 ARG B CA 1
ATOM 1148 C C . ARG B 1 26 ? 5.207 4.152 9.734 1 92.12 26 ARG B C 1
ATOM 1150 O O . ARG B 1 26 ? 4.633 4.559 10.75 1 92.12 26 ARG B O 1
ATOM 1157 N N . ALA B 1 27 ? 6.242 4.684 9.266 1 89.75 27 ALA B N 1
ATOM 1158 C CA . ALA B 1 27 ? 6.676 6.031 9.633 1 89.75 27 ALA B CA 1
ATOM 1159 C C . ALA B 1 27 ? 6.5 7 8.469 1 89.75 27 ALA B C 1
ATOM 1161 O O . ALA B 1 27 ? 6.77 6.656 7.32 1 89.75 27 ALA B O 1
ATOM 1162 N N . GLU B 1 28 ? 5.988 8.156 8.82 1 86.81 28 GLU B N 1
ATOM 1163 C CA . GLU B 1 28 ? 5.762 9.164 7.789 1 86.81 28 GLU B CA 1
ATOM 1164 C C . GLU B 1 28 ? 6.352 10.516 8.195 1 86.81 28 GLU B C 1
ATOM 1166 O O . GLU B 1 28 ? 6.273 10.906 9.359 1 86.81 28 GLU B O 1
ATOM 1171 N N . TYR B 1 29 ? 6.945 11.133 7.242 1 87 29 TYR B N 1
ATOM 1172 C CA . TYR B 1 29 ? 7.363 12.523 7.352 1 87 29 TYR B CA 1
ATOM 1173 C C . TYR B 1 29 ? 6.656 13.391 6.316 1 87 29 TYR B C 1
ATOM 1175 O O . TYR B 1 29 ? 6.711 13.109 5.117 1 87 29 TYR B O 1
ATOM 1183 N N . VAL B 1 30 ? 5.961 14.375 6.859 1 82.62 30 VAL B N 1
ATOM 1184 C CA . VAL B 1 30 ? 5.23 15.266 5.957 1 82.62 30 VAL B CA 1
ATOM 1185 C C . VAL B 1 30 ? 5.812 16.672 6.035 1 82.62 30 VAL B C 1
ATOM 1187 O O . VAL B 1 30 ? 5.82 17.281 7.105 1 82.62 30 VAL B O 1
ATOM 1190 N N . GLY B 1 31 ? 6.273 17.031 4.836 1 80.94 31 GLY B N 1
ATOM 1191 C CA . GLY B 1 31 ? 6.691 18.406 4.668 1 80.94 31 GLY B CA 1
ATOM 1192 C C . GLY B 1 31 ? 5.773 19.203 3.764 1 80.94 31 GLY B C 1
ATOM 1193 O O . GLY B 1 31 ? 4.664 18.766 3.455 1 80.94 31 GLY B O 1
ATOM 1194 N N . ASP B 1 32 ? 6.039 20.344 3.434 1 79.25 32 ASP B N 1
ATOM 1195 C CA . ASP B 1 32 ? 5.172 21.266 2.699 1 79.25 32 ASP B CA 1
ATOM 1196 C C . ASP B 1 32 ? 4.641 20.609 1.424 1 79.25 32 ASP B C 1
ATOM 1198 O O . ASP B 1 32 ? 3.426 20.516 1.235 1 79.25 32 ASP B O 1
ATOM 1202 N N . LYS B 1 33 ? 5.457 20.125 0.598 1 84.5 33 LYS B N 1
ATOM 1203 C CA . LYS B 1 33 ? 4.973 19.562 -0.659 1 84.5 33 LYS B CA 1
ATOM 1204 C C . LYS B 1 33 ? 5.426 18.109 -0.825 1 84.5 33 LYS B C 1
ATOM 1206 O O . LYS B 1 33 ? 5.172 17.5 -1.857 1 84.5 33 LYS B O 1
ATOM 1211 N N . TYR B 1 34 ? 6.039 17.641 0.25 1 90.06 34 TYR B N 1
ATOM 1212 C CA . TYR B 1 34 ? 6.598 16.297 0.133 1 90.06 34 TYR B CA 1
ATOM 1213 C C . TYR B 1 34 ? 6.156 15.414 1.298 1 90.06 34 TYR B C 1
ATOM 1215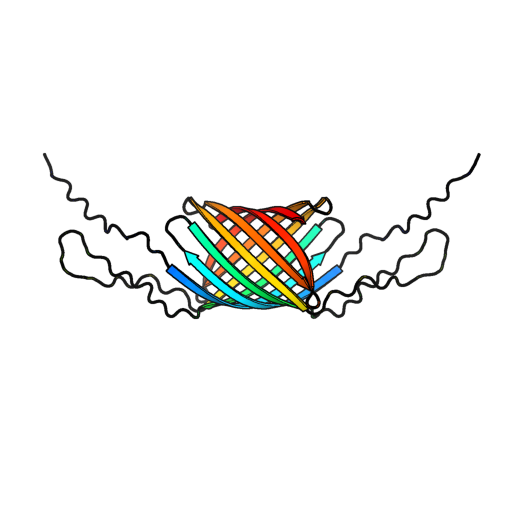 O O . TYR B 1 34 ? 6.074 15.875 2.438 1 90.06 34 TYR B O 1
ATOM 1223 N N . LYS B 1 35 ? 5.871 14.289 1.043 1 87.12 35 LYS B N 1
ATOM 1224 C CA . LYS B 1 35 ? 5.629 13.25 2.043 1 87.12 35 LYS B CA 1
ATOM 1225 C C . LYS B 1 35 ? 6.562 12.062 1.837 1 87.12 35 LYS B C 1
ATOM 1227 O O . LYS B 1 35 ? 6.66 11.523 0.729 1 87.12 35 LYS B O 1
ATOM 1232 N N . LEU B 1 36 ? 7.285 11.766 2.885 1 93.69 36 LEU B N 1
ATOM 1233 C CA . LEU B 1 36 ? 8.141 10.586 2.865 1 93.69 36 LEU B CA 1
ATOM 1234 C C . LEU B 1 36 ? 7.57 9.484 3.758 1 93.69 36 LEU B C 1
ATOM 1236 O O . LEU B 1 36 ? 7.027 9.766 4.828 1 93.69 36 LEU B O 1
ATOM 1240 N N . GLN B 1 37 ? 7.75 8.273 3.346 1 91.25 37 GLN B N 1
ATOM 1241 C CA . GLN B 1 37 ? 7.211 7.16 4.121 1 91.25 37 GLN B CA 1
ATOM 1242 C C . GLN B 1 37 ? 8.188 5.984 4.148 1 91.25 37 GLN B C 1
ATOM 1244 O O . GLN B 1 37 ? 8.891 5.73 3.168 1 91.25 37 GLN B O 1
ATOM 1249 N N . ALA B 1 38 ? 8.227 5.363 5.27 1 93.5 38 ALA B N 1
ATOM 1250 C CA . ALA B 1 38 ? 8.891 4.078 5.449 1 93.5 38 ALA B CA 1
ATOM 1251 C C . ALA B 1 38 ? 7.977 3.076 6.148 1 93.5 38 ALA B C 1
ATOM 1253 O O . ALA B 1 38 ? 7.254 3.434 7.082 1 93.5 38 ALA B O 1
ATOM 1254 N N . TYR B 1 39 ? 7.984 1.832 5.625 1 91.44 39 TYR B N 1
ATOM 1255 C CA . TYR B 1 39 ? 7.113 0.87 6.289 1 91.44 39 TYR B CA 1
ATOM 1256 C C . TYR B 1 39 ? 7.734 -0.521 6.285 1 91.44 39 TYR B C 1
ATOM 1258 O O . TYR B 1 39 ? 8.602 -0.819 5.461 1 91.44 39 TYR B O 1
ATOM 1266 N N . VAL B 1 40 ? 7.324 -1.346 7.246 1 94.75 40 VAL B N 1
ATOM 1267 C CA . VAL B 1 40 ? 7.574 -2.783 7.301 1 94.75 40 VAL B CA 1
ATOM 1268 C C . VAL B 1 40 ? 6.262 -3.525 7.539 1 94.75 40 VAL B C 1
ATOM 1270 O O . VAL B 1 40 ? 5.461 -3.127 8.391 1 94.75 40 VAL B O 1
ATOM 1273 N N . THR B 1 41 ? 5.992 -4.453 6.727 1 92.19 41 THR B N 1
ATOM 1274 C CA . THR B 1 41 ? 4.758 -5.223 6.844 1 92.19 41 THR B CA 1
ATOM 1275 C C . THR B 1 41 ? 5.047 -6.719 6.773 1 92.19 41 THR B C 1
ATOM 1277 O O . THR B 1 41 ? 5.832 -7.168 5.938 1 92.19 41 THR B O 1
ATOM 1280 N N . GLN B 1 42 ? 4.453 -7.41 7.699 1 93.31 42 GLN B N 1
ATOM 1281 C CA . GLN B 1 42 ? 4.473 -8.867 7.66 1 93.31 42 GLN B CA 1
ATOM 1282 C C . GLN B 1 42 ? 3.146 -9.422 7.148 1 93.31 42 GLN B C 1
ATOM 1284 O O . GLN B 1 42 ? 2.096 -9.18 7.742 1 93.31 42 GLN B O 1
ATOM 1289 N N . ALA B 1 43 ? 3.248 -10.086 6.012 1 89.44 43 ALA B N 1
ATOM 1290 C CA . ALA B 1 43 ? 2.076 -10.758 5.453 1 89.44 43 ALA B CA 1
ATOM 1291 C C . ALA B 1 43 ? 2.062 -12.242 5.824 1 89.44 43 ALA B C 1
ATOM 1293 O O . ALA B 1 43 ? 3.029 -12.961 5.562 1 89.44 43 ALA B O 1
ATOM 1294 N N . ILE B 1 44 ? 0.982 -12.547 6.461 1 90.62 44 ILE B N 1
ATOM 1295 C CA . ILE B 1 44 ? 0.787 -13.945 6.82 1 90.62 44 ILE B CA 1
ATOM 1296 C C . ILE B 1 44 ? -0.279 -14.562 5.918 1 90.62 44 ILE B C 1
ATOM 1298 O O . ILE B 1 44 ? -1.457 -14.211 6.004 1 90.62 44 ILE B O 1
ATOM 1302 N N . ASN B 1 45 ? 0.16 -15.5 5.109 1 85.5 45 ASN B N 1
ATOM 1303 C CA . ASN B 1 45 ? -0.738 -16.141 4.152 1 85.5 45 ASN B CA 1
ATOM 1304 C C . ASN B 1 45 ? -1.561 -17.25 4.809 1 85.5 45 ASN B C 1
ATOM 1306 O O . ASN B 1 45 ? -1.015 -18.094 5.512 1 85.5 45 ASN B O 1
ATOM 1310 N N . THR B 1 46 ? -2.887 -17.094 4.703 1 80.88 46 THR B N 1
ATOM 1311 C CA . THR B 1 46 ? -3.768 -18.047 5.367 1 80.88 46 THR B CA 1
ATOM 1312 C C . THR B 1 46 ? -4.133 -19.203 4.426 1 80.88 46 THR B C 1
ATOM 1314 O O . THR B 1 46 ? -4.629 -20.234 4.867 1 80.88 46 THR B O 1
ATOM 1317 N N . ASP B 1 47 ? -4.125 -18.875 3.215 1 67.75 47 ASP B N 1
ATOM 1318 C CA . ASP B 1 47 ? -4.57 -19.906 2.279 1 67.75 47 ASP B CA 1
ATOM 1319 C C . ASP B 1 47 ? -3.525 -21.016 2.141 1 67.75 47 ASP B C 1
ATOM 1321 O O . ASP B 1 47 ? -2.322 -20.75 2.205 1 67.75 47 ASP B O 1
ATOM 1325 N N . LYS B 1 48 ? -4.039 -22.25 2.592 1 56.38 48 LYS B N 1
ATOM 1326 C CA . LYS B 1 48 ? -3.223 -23.438 2.365 1 56.38 48 LYS B CA 1
ATOM 1327 C C . LYS B 1 48 ? -3.031 -23.688 0.874 1 56.38 48 LYS B C 1
ATOM 1329 O O . LYS B 1 48 ? -3.211 -24.812 0.405 1 56.38 48 LYS B O 1
ATOM 1334 N N . ARG B 1 49 ? -3.365 -22.75 0.155 1 51.44 49 ARG B N 1
ATOM 1335 C CA . ARG B 1 49 ? -3.635 -23.281 -1.177 1 51.44 49 ARG B CA 1
ATOM 1336 C C . ARG B 1 49 ? -2.363 -23.844 -1.814 1 51.44 49 ARG B C 1
ATOM 1338 O O . ARG B 1 49 ? -1.314 -23.188 -1.777 1 51.44 49 ARG B O 1
ATOM 1345 N N . ASP B 1 50 ? -2.299 -25.094 -1.795 1 46.78 50 ASP B N 1
ATOM 1346 C CA . ASP B 1 50 ? -1.517 -25.906 -2.732 1 46.78 50 ASP B CA 1
ATOM 1347 C C . ASP B 1 50 ? -1.7 -25.406 -4.164 1 46.78 50 ASP B C 1
ATOM 1349 O O . ASP B 1 50 ? -2.809 -25.438 -4.703 1 46.78 50 ASP B O 1
ATOM 1353 N N . LEU B 1 51 ? -1.077 -24.359 -4.504 1 47.56 51 LEU B N 1
ATOM 1354 C CA . LEU B 1 51 ? -1.098 -23.969 -5.906 1 47.56 51 LEU B CA 1
ATOM 1355 C C . LEU B 1 51 ? -0.787 -25.141 -6.812 1 47.56 51 LEU B C 1
ATOM 1357 O O . LEU B 1 51 ? -0.087 -25 -7.816 1 47.56 51 LEU B O 1
ATOM 1361 N N . SER B 1 52 ? -1.131 -26.281 -6.285 1 43.75 52 SER B N 1
ATOM 1362 C CA . SER B 1 52 ? -0.874 -27.438 -7.145 1 43.75 52 SER B CA 1
ATOM 1363 C C . SER B 1 52 ? -1.737 -27.391 -8.398 1 43.75 52 SER B C 1
ATOM 1365 O O . SER B 1 52 ? -2.9 -26.984 -8.344 1 43.75 52 SER B O 1
ATOM 1367 N N . TYR B 1 53 ? -1.201 -26.922 -9.477 1 45.47 53 TYR B N 1
ATOM 1368 C CA . TYR B 1 53 ? -1.896 -27.125 -10.742 1 45.47 53 TYR B CA 1
ATOM 1369 C C . TYR B 1 53 ? -1.665 -28.531 -11.273 1 45.47 53 TYR B C 1
ATOM 1371 O O . TYR B 1 53 ? -0.614 -29.125 -11.023 1 45.47 53 TYR B O 1
ATOM 1379 N N . GLU B 1 54 ? -2.787 -29.125 -11.539 1 40.88 54 GLU B N 1
ATOM 1380 C CA . GLU B 1 54 ? -2.715 -30.391 -12.25 1 40.88 54 GLU B CA 1
ATOM 1381 C C . GLU B 1 54 ? -2.502 -30.188 -13.742 1 40.88 54 GLU B C 1
ATOM 1383 O O . GLU B 1 54 ? -3.186 -29.359 -14.359 1 40.88 54 GLU B O 1
ATOM 1388 N N . GLY B 1 55 ? -1.273 -29.969 -14.18 1 44.38 55 GLY B N 1
ATOM 1389 C CA . GLY B 1 55 ? -1.078 -29.953 -15.617 1 44.38 55 GLY B CA 1
ATOM 1390 C C . GLY B 1 55 ? -0.821 -31.328 -16.203 1 44.38 55 GLY B C 1
ATOM 1391 O O . GLY B 1 55 ? -0.495 -32.25 -15.477 1 44.38 55 GLY B O 1
ATOM 1392 N N . ARG B 1 56 ? -1.562 -31.547 -17.391 1 41.94 56 ARG B N 1
ATOM 1393 C CA . ARG B 1 56 ? -1.33 -32.75 -18.172 1 41.94 56 ARG B CA 1
ATOM 1394 C C . ARG B 1 56 ? -0.36 -32.5 -19.312 1 41.94 56 ARG B C 1
ATOM 1396 O O . ARG B 1 56 ? -0.319 -31.391 -19.859 1 41.94 56 ARG B O 1
ATOM 1403 N N . PHE B 1 57 ? 0.714 -33.25 -19.406 1 37.75 57 PHE B N 1
ATOM 1404 C CA . PHE B 1 57 ? 1.552 -33.188 -20.594 1 37.75 57 PHE B CA 1
ATOM 1405 C C . PHE B 1 57 ? 0.724 -33.438 -21.844 1 37.75 57 PHE B C 1
ATOM 1407 O O . PHE B 1 57 ? -0.226 -34.219 -21.828 1 37.75 57 PHE B O 1
ATOM 1414 N N . SER B 1 58 ? 0.856 -32.625 -22.719 1 38.16 58 SER B N 1
ATOM 1415 C CA . SER B 1 58 ? 0.297 -33.031 -24.016 1 38.16 58 SER B CA 1
ATOM 1416 C C . SER B 1 58 ? 0.812 -34.406 -24.422 1 38.16 58 SER B C 1
ATOM 1418 O O . SER B 1 58 ? 2.021 -34.656 -24.422 1 38.16 58 SER B O 1
ATOM 1420 N N . GLY B 1 59 ? -0.047 -35.5 -24.719 1 38 59 GLY B N 1
ATOM 1421 C CA . GLY B 1 59 ? 0.162 -36.875 -25.156 1 38 59 GLY B CA 1
ATOM 1422 C C . GLY B 1 59 ? 0.121 -37.875 -24.016 1 38 59 GLY B C 1
ATOM 1423 O O . GLY B 1 59 ? 0.306 -39.062 -24.234 1 38 59 GLY B O 1
ATOM 1424 N N . SER B 1 60 ? 0.564 -37.406 -22.766 1 38.09 60 SER B N 1
ATOM 1425 C CA . SER B 1 60 ? 0.438 -38.406 -21.703 1 38.09 60 SER B CA 1
ATOM 1426 C C . SER B 1 60 ? -0.85 -38.188 -20.906 1 38.09 60 SER B C 1
ATOM 1428 O O . SER B 1 60 ? -1.396 -37.094 -20.859 1 38.09 60 SER B O 1
ATOM 1430 N N . ASN B 1 61 ? -1.627 -39.25 -20.672 1 39.94 61 ASN B N 1
ATOM 1431 C CA . ASN B 1 61 ? -2.812 -39.344 -19.828 1 39.94 61 ASN B CA 1
ATOM 1432 C C . ASN B 1 61 ? -2.479 -39.125 -18.359 1 39.94 61 ASN B C 1
ATOM 1434 O O . ASN B 1 61 ? -3.33 -39.344 -17.484 1 39.94 61 ASN B O 1
ATOM 1438 N N . VAL B 1 62 ? -1.165 -39.094 -18.047 1 35.34 62 VAL B N 1
ATOM 1439 C CA . VAL B 1 62 ? -0.81 -39.062 -16.641 1 35.34 62 VAL B CA 1
ATOM 1440 C C . VAL B 1 62 ? -1.011 -37.625 -16.078 1 35.34 62 VAL B C 1
ATOM 1442 O O . VAL B 1 62 ? -0.499 -36.656 -16.641 1 35.34 62 VAL B O 1
ATOM 1445 N N . LYS B 1 63 ? -2.02 -37.5 -15.336 1 40.06 63 LYS B N 1
ATOM 1446 C CA . LYS B 1 63 ? -2.305 -36.312 -14.531 1 40.06 63 LYS B CA 1
ATOM 1447 C C . LYS B 1 63 ? -1.193 -36.062 -13.516 1 40.06 63 LYS B C 1
ATOM 1449 O O . LYS B 1 63 ? -0.8 -36.969 -12.773 1 40.06 63 LYS B O 1
ATOM 1454 N N . GLN B 1 64 ? -0.109 -35.406 -13.797 1 40 64 GLN B N 1
ATOM 1455 C CA . GLN B 1 64 ? 0.888 -35.094 -12.781 1 40 64 GLN B CA 1
ATOM 1456 C C . GLN B 1 64 ? 0.531 -33.781 -12.055 1 40 64 GLN B C 1
ATOM 1458 O O . GLN B 1 64 ? 0.081 -32.812 -12.672 1 40 64 GLN B O 1
ATOM 1463 N N . LYS B 1 65 ? 0.307 -33.969 -10.859 1 37.75 65 LYS B N 1
ATOM 1464 C CA . LYS B 1 65 ? 0.11 -32.844 -9.922 1 37.75 65 LYS B CA 1
ATOM 1465 C C . LYS B 1 65 ? 1.365 -32 -9.812 1 37.75 65 LYS B C 1
ATOM 1467 O O . LYS B 1 65 ? 2.449 -32.5 -9.523 1 37.75 65 LYS B O 1
ATOM 1472 N N . PHE B 1 66 ? 1.563 -31.062 -10.656 1 37.34 66 PHE B N 1
ATOM 1473 C CA . PHE B 1 66 ? 2.664 -30.125 -10.422 1 37.34 66 PHE B CA 1
ATOM 1474 C C . PHE B 1 66 ? 2.385 -29.266 -9.203 1 37.34 66 PHE B C 1
ATOM 1476 O O . PHE B 1 66 ? 1.287 -28.719 -9.055 1 37.34 66 PHE B O 1
ATOM 1483 N N . TYR B 1 67 ? 2.889 -29.656 -8.117 1 38.53 67 TYR B N 1
ATOM 1484 C CA . TYR B 1 67 ? 2.863 -28.859 -6.898 1 38.53 67 TYR B CA 1
ATOM 1485 C C . TYR B 1 67 ? 3.176 -27.391 -7.199 1 38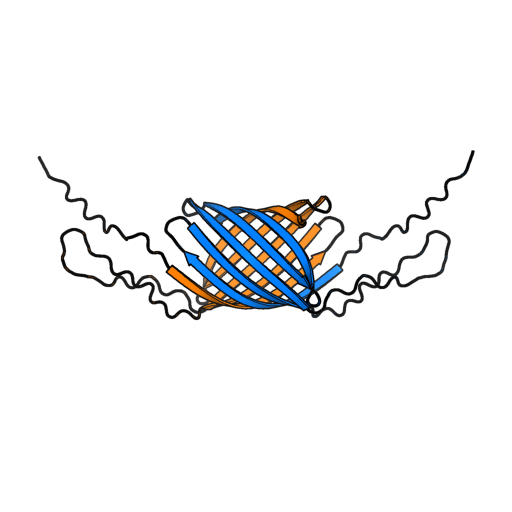.53 67 TYR B C 1
ATOM 1487 O O . TYR B 1 67 ? 4.211 -27.078 -7.793 1 38.53 67 TYR B O 1
ATOM 1495 N N . GLY B 1 68 ? 2.373 -26.672 -7.707 1 42.19 68 GLY B N 1
ATOM 1496 C CA . GLY B 1 68 ? 2.566 -25.234 -7.805 1 42.19 68 GLY B CA 1
ATOM 1497 C C . GLY B 1 68 ? 3.223 -24.641 -6.574 1 42.19 68 GLY B C 1
ATOM 1498 O O . GLY B 1 68 ? 3.172 -25.234 -5.488 1 42.19 68 GLY B O 1
ATOM 1499 N N . VAL B 1 69 ? 4.344 -23.891 -6.707 1 45.47 69 VAL B N 1
ATOM 1500 C CA . VAL B 1 69 ? 5.223 -23.281 -5.719 1 45.47 69 VAL B CA 1
ATOM 1501 C C . VAL B 1 69 ? 4.391 -22.719 -4.562 1 45.47 69 VAL B C 1
ATOM 1503 O O . VAL B 1 69 ? 3.316 -22.156 -4.781 1 45.47 69 VAL B O 1
ATOM 1506 N N . LYS B 1 70 ? 4.465 -23.422 -3.42 1 50.91 70 LYS B N 1
ATOM 1507 C CA . LYS B 1 70 ? 3.965 -23.047 -2.096 1 50.91 70 LYS B CA 1
ATOM 1508 C C . LYS B 1 70 ? 4.113 -21.562 -1.843 1 50.91 70 LYS B C 1
ATOM 1510 O O . LYS B 1 70 ? 5.176 -20.984 -2.092 1 50.91 70 LYS B O 1
ATOM 1515 N N . GLN B 1 71 ? 3.049 -20.922 -1.861 1 60.75 71 GLN B N 1
ATOM 1516 C CA . GLN B 1 71 ? 3.109 -19.547 -1.396 1 60.75 71 GLN B CA 1
ATOM 1517 C C . GLN B 1 71 ? 3.787 -19.453 -0.031 1 60.75 71 GLN B C 1
ATOM 1519 O O . GLN B 1 71 ? 3.535 -20.281 0.849 1 60.75 71 GLN B O 1
ATOM 1524 N N . ALA B 1 72 ? 4.848 -18.719 -0.026 1 66.56 72 ALA B N 1
ATOM 1525 C CA . ALA B 1 72 ? 5.48 -18.484 1.269 1 66.56 72 ALA B CA 1
ATOM 1526 C C . ALA B 1 72 ? 4.445 -18.141 2.33 1 66.56 72 ALA B C 1
ATOM 1528 O O . ALA B 1 72 ? 3.529 -17.344 2.078 1 66.56 72 ALA B O 1
ATOM 1529 N N . LYS B 1 73 ? 4.488 -18.797 3.383 1 78.94 73 LYS B N 1
ATOM 1530 C CA . LYS B 1 73 ? 3.551 -18.578 4.48 1 78.94 73 LYS B CA 1
ATOM 1531 C C . LYS B 1 73 ? 3.699 -17.172 5.043 1 78.94 73 LYS B C 1
ATOM 1533 O O . LYS B 1 73 ? 2.705 -16.516 5.387 1 78.94 73 LYS B O 1
ATOM 1538 N N . ASN B 1 74 ? 5.09 -16.75 5.027 1 86.38 74 ASN B N 1
ATOM 1539 C CA . ASN B 1 74 ? 5.375 -15.422 5.559 1 86.38 74 ASN B CA 1
ATOM 1540 C C . ASN B 1 74 ? 6.145 -14.562 4.555 1 86.38 74 ASN B C 1
ATOM 1542 O O . ASN B 1 74 ? 7.156 -15.008 4.004 1 86.38 74 ASN B O 1
ATOM 1546 N N . THR B 1 75 ? 5.602 -13.492 4.289 1 87.69 75 THR B N 1
ATOM 1547 C CA . THR B 1 75 ? 6.293 -12.531 3.439 1 87.69 75 THR B CA 1
ATOM 1548 C C . THR B 1 75 ? 6.465 -11.195 4.156 1 87.69 75 THR B C 1
ATOM 1550 O O . THR B 1 75 ? 5.5 -10.641 4.688 1 87.69 75 THR B O 1
ATOM 1553 N N . THR B 1 76 ? 7.699 -10.758 4.234 1 93 76 THR B N 1
ATOM 1554 C CA . THR B 1 76 ? 7.992 -9.445 4.801 1 93 76 THR B CA 1
ATOM 1555 C C . THR B 1 76 ? 8.227 -8.422 3.695 1 93 76 THR B C 1
ATOM 1557 O O . THR B 1 76 ? 8.961 -8.688 2.738 1 93 76 THR B O 1
ATOM 1560 N N . TRP B 1 77 ? 7.566 -7.332 3.822 1 90.75 77 TRP B N 1
ATOM 1561 C CA . TRP B 1 77 ? 7.766 -6.215 2.904 1 90.75 77 TRP B CA 1
ATOM 1562 C C . TRP B 1 77 ? 8.398 -5.023 3.623 1 90.75 77 TRP B C 1
ATOM 1564 O O . TRP B 1 77 ? 7.969 -4.656 4.719 1 90.75 77 TRP B O 1
ATOM 1574 N N . ILE B 1 78 ? 9.469 -4.539 3.072 1 94.88 78 ILE B N 1
ATOM 1575 C CA . ILE B 1 78 ? 10.078 -3.279 3.492 1 94.88 78 ILE B CA 1
ATOM 1576 C C . ILE B 1 78 ? 9.977 -2.256 2.363 1 94.88 78 ILE B C 1
ATOM 1578 O O . ILE B 1 78 ? 10.312 -2.551 1.216 1 94.88 78 ILE B O 1
ATOM 1582 N N . GLY B 1 79 ? 9.539 -1.045 2.713 1 92.69 79 GLY B N 1
ATOM 1583 C CA . GLY B 1 79 ? 9.32 -0.093 1.636 1 92.69 79 GLY B CA 1
ATOM 1584 C C . GLY B 1 79 ? 9.641 1.336 2.025 1 92.69 79 GLY B C 1
ATOM 1585 O O . GLY B 1 79 ? 9.547 1.702 3.199 1 92.69 79 GLY B O 1
ATOM 1586 N N . PHE B 1 80 ? 10.078 2.023 0.984 1 95.56 80 PHE B N 1
ATOM 1587 C CA . PHE B 1 80 ? 10.312 3.461 1.072 1 95.56 80 PHE B CA 1
ATOM 1588 C C . PHE B 1 80 ? 9.547 4.199 -0.025 1 95.56 80 PHE B C 1
ATOM 1590 O O . PHE B 1 80 ? 9.531 3.762 -1.178 1 95.56 80 PHE B O 1
ATOM 1597 N N . GLY B 1 81 ? 8.867 5.293 0.392 1 92.94 81 GLY B N 1
ATOM 1598 C CA . GLY B 1 81 ? 8.086 6.027 -0.586 1 92.94 81 GLY B CA 1
ATOM 1599 C C . GLY B 1 81 ? 8.211 7.535 -0.443 1 92.94 81 GLY B C 1
ATOM 1600 O O . GLY B 1 81 ? 8.477 8.039 0.65 1 92.94 81 GLY B O 1
ATOM 1601 N N . ALA B 1 82 ? 7.977 8.141 -1.573 1 94.44 82 ALA B N 1
ATOM 1602 C CA . ALA B 1 82 ? 7.91 9.602 -1.618 1 94.44 82 ALA B CA 1
ATOM 1603 C C . ALA B 1 82 ? 6.703 10.07 -2.426 1 94.44 82 ALA B C 1
ATOM 1605 O O . ALA B 1 82 ? 6.336 9.445 -3.426 1 94.44 82 ALA B O 1
ATOM 1606 N N . PHE B 1 83 ? 6.125 11.086 -1.982 1 92.44 83 PHE B N 1
ATOM 1607 C CA . PHE B 1 83 ? 4.977 11.711 -2.629 1 92.44 83 PHE B CA 1
ATOM 1608 C C . PHE B 1 83 ? 5.164 13.219 -2.727 1 92.44 83 PHE B C 1
ATOM 1610 O O . PHE B 1 83 ? 5.594 13.859 -1.768 1 92.44 83 PHE B O 1
ATOM 1617 N N . ARG B 1 84 ? 4.887 13.703 -3.879 1 94.06 84 ARG B N 1
ATOM 1618 C CA . ARG B 1 84 ? 4.922 15.148 -4.082 1 94.06 84 ARG B CA 1
ATOM 1619 C C . ARG B 1 84 ? 3.553 15.68 -4.5 1 94.06 84 ARG B C 1
ATOM 1621 O O . ARG B 1 84 ? 3.004 15.258 -5.52 1 94.06 84 ARG B O 1
ATOM 1628 N N . GLU B 1 85 ? 3.182 16.594 -3.75 1 89.56 85 GLU B N 1
ATOM 1629 C CA . GLU B 1 85 ? 1.918 17.25 -4.062 1 89.56 85 GLU B CA 1
ATOM 1630 C C . GLU B 1 85 ? 2.1 18.297 -5.148 1 89.56 85 GLU B C 1
ATOM 1632 O O . GLU B 1 85 ? 2.881 19.234 -4.984 1 89.56 85 GLU B O 1
ATOM 1637 N N . ILE B 1 86 ? 1.36 18.156 -6.242 1 92.56 86 ILE B N 1
ATOM 1638 C CA . ILE B 1 86 ? 1.382 19.125 -7.328 1 92.56 86 ILE B CA 1
ATOM 1639 C C . ILE B 1 86 ? 0.242 20.125 -7.148 1 92.56 86 ILE B C 1
ATOM 1641 O O . ILE B 1 86 ? 0.419 21.328 -7.371 1 92.56 86 ILE B O 1
ATOM 1645 N N . SER B 1 87 ? -0.931 19.641 -6.703 1 88.38 87 SER B N 1
ATOM 1646 C CA . SER B 1 87 ? -2.105 20.391 -6.273 1 88.38 87 SER B CA 1
ATOM 1647 C C . SER B 1 87 ? -2.805 19.688 -5.105 1 88.38 87 SER B C 1
ATOM 1649 O O . SER B 1 87 ? -2.436 18.578 -4.723 1 88.38 87 SER B O 1
ATOM 1651 N N . PRO B 1 88 ? -3.74 20.297 -4.555 1 82.38 88 PRO B N 1
ATOM 1652 C CA . PRO B 1 88 ? -4.398 19.688 -3.402 1 82.38 88 PRO B CA 1
ATOM 1653 C C . PRO B 1 88 ? -5.031 18.328 -3.74 1 82.38 88 PRO B C 1
ATOM 1655 O O . PRO B 1 88 ? -5.266 17.516 -2.846 1 82.38 88 PRO B O 1
ATOM 1658 N N . VAL B 1 89 ? -5.324 18.094 -5.086 1 88.19 89 VAL B N 1
ATOM 1659 C CA . VAL B 1 89 ? -6.035 16.859 -5.398 1 88.19 89 VAL B CA 1
ATOM 1660 C C . VAL B 1 89 ? -5.152 15.953 -6.266 1 88.19 89 VAL B C 1
ATOM 1662 O O . VAL B 1 89 ? -5.543 14.836 -6.605 1 88.19 89 VAL B O 1
ATOM 1665 N N . PHE B 1 90 ? -3.986 16.562 -6.625 1 90.75 90 PHE B N 1
ATOM 1666 C CA . PHE B 1 90 ? -3.148 15.828 -7.566 1 90.75 90 PHE B CA 1
ATOM 1667 C C . PHE B 1 90 ? -1.707 15.766 -7.078 1 90.75 90 PHE B C 1
ATOM 1669 O O . PHE B 1 90 ? -1.167 16.766 -6.594 1 90.75 90 PHE B O 1
ATOM 1676 N N . GLY B 1 91 ? -1.101 14.555 -7.211 1 93.12 91 GLY B N 1
ATOM 1677 C CA . GLY B 1 91 ? 0.301 14.391 -6.859 1 93.12 91 GLY B CA 1
ATOM 1678 C C . GLY B 1 91 ? 0.957 13.211 -7.551 1 93.12 91 GLY B C 1
ATOM 1679 O O . GLY B 1 91 ? 0.291 12.453 -8.258 1 93.12 91 GLY B O 1
ATOM 1680 N N . ILE B 1 92 ? 2.23 13.203 -7.422 1 94.38 92 ILE B N 1
ATOM 1681 C CA . ILE B 1 92 ? 3.018 12.102 -7.969 1 94.38 92 ILE B CA 1
ATOM 1682 C C . ILE B 1 92 ? 3.74 11.367 -6.84 1 94.38 92 ILE B C 1
ATOM 1684 O O . ILE B 1 92 ? 4.035 11.961 -5.801 1 94.38 92 ILE B O 1
ATOM 1688 N N . TYR B 1 93 ? 3.939 10.07 -7.016 1 92.12 93 TYR B N 1
ATOM 1689 C CA . TYR B 1 93 ? 4.613 9.328 -5.957 1 92.12 93 TYR B CA 1
ATOM 1690 C C . TYR B 1 93 ? 5.59 8.312 -6.543 1 92.12 93 TYR B C 1
ATOM 1692 O O . TYR B 1 93 ? 5.508 7.977 -7.727 1 92.12 93 TYR B O 1
ATOM 1700 N N . GLY B 1 94 ? 6.492 7.969 -5.809 1 92 94 GLY B N 1
ATOM 1701 C CA . GLY B 1 94 ? 7.438 6.895 -6.059 1 92 94 GLY B CA 1
ATOM 1702 C C . GLY B 1 94 ? 7.695 6.031 -4.84 1 92 94 GLY B C 1
ATOM 1703 O O . GLY B 1 94 ? 7.68 6.523 -3.709 1 92 94 GLY B O 1
ATOM 1704 N N . ASN B 1 95 ? 7.836 4.738 -5.07 1 93.06 95 ASN B N 1
ATOM 1705 C CA . ASN B 1 95 ? 8.109 3.797 -3.99 1 93.06 95 ASN B CA 1
ATOM 1706 C C . ASN B 1 95 ? 9.172 2.779 -4.387 1 93.06 95 ASN B C 1
ATOM 1708 O O . ASN B 1 95 ? 9.266 2.391 -5.551 1 93.06 95 ASN B O 1
ATOM 1712 N N . VAL B 1 96 ? 9.953 2.348 -3.449 1 94.12 96 VAL B N 1
ATOM 1713 C CA . VAL B 1 96 ? 10.812 1.178 -3.564 1 94.12 96 VAL B CA 1
ATOM 1714 C C . VAL B 1 96 ? 10.453 0.16 -2.486 1 94.12 96 VAL B C 1
ATOM 1716 O O . VAL B 1 96 ? 10.414 0.494 -1.299 1 94.12 96 VAL B O 1
ATOM 1719 N N . ASP B 1 97 ? 10.133 -1.011 -2.91 1 92.56 97 ASP B N 1
ATOM 1720 C CA . ASP B 1 97 ? 9.727 -2.064 -1.986 1 92.56 97 ASP B CA 1
ATOM 1721 C C . ASP B 1 97 ? 10.641 -3.281 -2.098 1 92.56 97 ASP B C 1
ATOM 1723 O O . ASP B 1 97 ? 11.047 -3.658 -3.197 1 92.56 97 ASP B O 1
ATOM 1727 N N . PHE B 1 98 ? 10.914 -3.816 -1.012 1 93.12 98 PHE B N 1
ATOM 1728 C CA . PHE B 1 98 ? 11.695 -5.043 -0.929 1 93.12 98 PHE B CA 1
ATOM 1729 C C . PHE B 1 98 ? 10.867 -6.172 -0.326 1 93.12 98 PHE B C 1
ATOM 1731 O O . PHE B 1 98 ? 10.219 -5.992 0.702 1 93.12 98 PHE B O 1
ATOM 1738 N N . ARG B 1 99 ? 10.961 -7.246 -1.032 1 90.31 99 ARG B N 1
ATOM 1739 C CA . ARG B 1 99 ? 10.25 -8.43 -0.568 1 90.31 99 ARG B CA 1
ATOM 1740 C C . ARG B 1 99 ? 11.211 -9.477 -0.016 1 90.31 99 ARG B C 1
ATOM 1742 O O . ARG B 1 99 ? 12.18 -9.844 -0.683 1 90.31 99 ARG B O 1
ATOM 1749 N N . VAL B 1 100 ? 10.859 -9.82 1.2 1 92.19 100 VAL B N 1
ATOM 1750 C CA . VAL B 1 100 ? 11.641 -10.867 1.857 1 92.19 100 VAL B CA 1
ATOM 1751 C C . VAL B 1 100 ? 10.75 -12.078 2.129 1 92.19 100 VAL B C 1
ATOM 1753 O O . VAL B 1 100 ? 9.672 -11.945 2.719 1 92.19 100 VAL B O 1
ATOM 1756 N N . GLU B 1 101 ? 11.203 -13.18 1.551 1 86.38 101 GLU B N 1
ATOM 1757 C CA . GLU B 1 101 ? 10.5 -14.445 1.758 1 86.38 101 GLU B CA 1
ATOM 1758 C C . GLU B 1 101 ? 11.438 -15.5 2.336 1 86.38 101 GLU B C 1
ATOM 1760 O O . GLU B 1 101 ? 12.555 -15.688 1.841 1 86.38 101 GLU B O 1
ATOM 1765 N N . ASP B 1 102 ? 10.852 -16.219 3.361 1 83.06 102 ASP B N 1
ATOM 1766 C CA . ASP B 1 102 ? 11.617 -17.266 4.02 1 83.06 102 ASP B CA 1
ATOM 1767 C C . ASP B 1 102 ? 13.008 -16.766 4.41 1 83.06 102 ASP B C 1
ATOM 1769 O O . ASP B 1 102 ? 14.008 -17.438 4.145 1 83.06 102 ASP B O 1
ATOM 1773 N N . LYS B 1 103 ? 13.07 -15.547 4.855 1 84.12 103 LYS B N 1
ATOM 1774 C CA . LYS B 1 103 ? 14.258 -14.898 5.402 1 84.12 103 LYS B CA 1
ATOM 1775 C C . LYS B 1 103 ? 15.273 -14.602 4.301 1 84.12 103 LYS B C 1
ATOM 1777 O O . LYS B 1 103 ? 16.469 -14.453 4.578 1 84.12 103 LYS B O 1
ATOM 1782 N N . LYS B 1 104 ? 14.82 -14.711 3.08 1 89.31 104 LYS B N 1
ATOM 1783 C CA . LYS B 1 104 ? 15.68 -14.359 1.955 1 89.31 104 LYS B CA 1
ATOM 1784 C C . LYS B 1 104 ? 15.055 -13.258 1.104 1 89.31 104 LYS B C 1
ATOM 1786 O O . LYS B 1 104 ? 13.836 -13.203 0.958 1 89.31 104 LYS B O 1
ATOM 1791 N N . TRP B 1 105 ? 15.992 -12.508 0.568 1 88.94 105 TRP B N 1
ATOM 1792 C CA . TRP B 1 105 ? 15.547 -11.477 -0.364 1 88.94 105 TRP B CA 1
ATOM 1793 C C . TRP B 1 105 ? 14.906 -12.102 -1.598 1 88.94 105 TRP B C 1
ATOM 1795 O O . TRP B 1 105 ? 15.531 -12.906 -2.289 1 88.94 105 TRP B O 1
ATOM 1805 N N . ALA B 1 106 ? 13.68 -11.773 -1.869 1 83.94 106 ALA B N 1
ATOM 1806 C CA . ALA B 1 106 ? 12.977 -12.344 -3.018 1 83.94 106 ALA B CA 1
ATOM 1807 C C . ALA B 1 106 ? 13.078 -11.422 -4.23 1 83.94 106 ALA B C 1
ATOM 1809 O O . ALA B 1 106 ? 13.609 -11.812 -5.273 1 83.94 106 ALA B O 1
ATOM 1810 N N . ASP B 1 107 ? 12.562 -10.156 -4.168 1 86.5 107 ASP B N 1
ATOM 1811 C CA . ASP B 1 107 ? 12.672 -9.18 -5.246 1 86.5 107 ASP B CA 1
ATOM 1812 C C . ASP B 1 107 ? 12.477 -7.758 -4.723 1 86.5 107 ASP B C 1
ATOM 1814 O O . ASP B 1 107 ? 12.156 -7.562 -3.547 1 86.5 107 ASP B O 1
ATOM 1818 N N . SER B 1 108 ? 12.898 -6.871 -5.605 1 91.19 108 SER B N 1
ATOM 1819 C CA . SER B 1 108 ? 12.68 -5.445 -5.395 1 91.19 108 SER B CA 1
ATOM 1820 C C . SER B 1 108 ? 11.75 -4.863 -6.449 1 91.19 108 SER B C 1
ATOM 1822 O O . SER B 1 108 ? 11.742 -5.312 -7.598 1 91.19 108 SER B O 1
ATOM 1824 N N . VAL B 1 109 ? 11.008 -3.945 -6.008 1 90.75 109 VAL 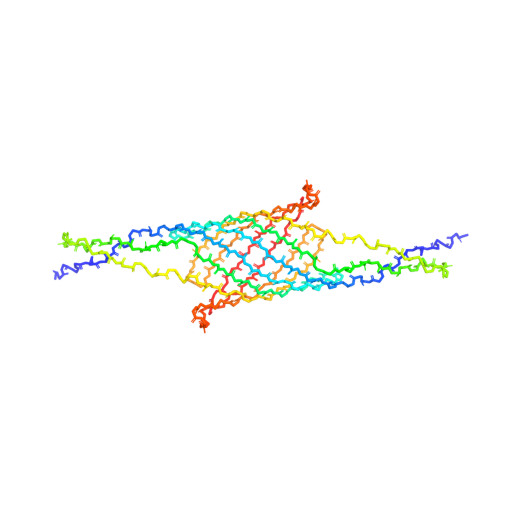B N 1
ATOM 1825 C CA . VAL B 1 109 ? 10.055 -3.324 -6.926 1 90.75 109 VAL B CA 1
ATOM 1826 C C . VAL B 1 109 ? 10.164 -1.805 -6.832 1 90.75 109 VAL B C 1
ATOM 1828 O O . VAL B 1 109 ? 10.172 -1.243 -5.734 1 90.75 109 VAL B O 1
ATOM 1831 N N . ILE B 1 110 ? 10.336 -1.21 -7.992 1 93.56 110 ILE B N 1
ATOM 1832 C CA . ILE B 1 110 ? 10.195 0.241 -8.07 1 93.56 110 ILE B CA 1
ATOM 1833 C C . ILE B 1 110 ? 8.852 0.597 -8.711 1 93.56 110 ILE B C 1
ATOM 1835 O O . ILE B 1 110 ? 8.453 -0.007 -9.703 1 93.56 110 ILE B O 1
ATOM 1839 N N . SER B 1 111 ? 8.141 1.422 -8.07 1 92.62 111 SER B N 1
ATOM 1840 C CA . SER B 1 111 ? 6.859 1.878 -8.594 1 92.62 111 SER B CA 1
ATOM 1841 C C . SER B 1 111 ? 6.785 3.4 -8.625 1 92.62 111 SER B C 1
ATOM 1843 O O . SER B 1 111 ? 7.273 4.07 -7.715 1 92.62 111 SER B O 1
ATOM 1845 N N . THR B 1 112 ? 6.215 3.924 -9.68 1 94.44 112 THR B N 1
ATOM 1846 C CA . THR B 1 112 ? 5.926 5.348 -9.82 1 94.44 112 THR B CA 1
ATOM 1847 C C . THR B 1 112 ? 4.523 5.562 -10.391 1 94.44 112 THR B C 1
ATOM 1849 O O . THR B 1 112 ? 4.008 4.711 -11.117 1 94.44 112 THR B O 1
ATOM 1852 N N . GLY B 1 113 ? 3.895 6.719 -9.898 1 93.19 113 GLY B N 1
ATOM 1853 C CA . GLY B 1 113 ? 2.543 6.91 -10.398 1 93.19 113 GLY B CA 1
ATOM 1854 C C . GLY B 1 113 ? 1.962 8.266 -10.039 1 93.19 113 GLY B C 1
ATOM 1855 O O . GLY B 1 113 ? 2.68 9.148 -9.555 1 93.19 113 GLY B O 1
ATOM 1856 N N . LEU B 1 114 ? 0.705 8.352 -10.461 1 94.5 114 LEU B N 1
ATOM 1857 C CA . LEU B 1 114 ? -0.094 9.547 -10.211 1 94.5 114 LEU B CA 1
ATOM 1858 C C . LEU B 1 114 ? -1.224 9.258 -9.234 1 94.5 114 LEU B C 1
ATOM 1860 O O . LEU B 1 114 ? -1.744 8.141 -9.195 1 94.5 114 LEU B O 1
ATOM 1864 N N . GLN B 1 115 ? -1.511 10.281 -8.492 1 93.06 115 GLN B N 1
ATOM 1865 C CA . GLN B 1 115 ? -2.604 10.141 -7.535 1 93.06 115 GLN B CA 1
ATOM 1866 C C . GLN B 1 115 ? -3.578 11.312 -7.637 1 93.06 115 GLN B C 1
ATOM 1868 O O . GLN B 1 115 ? -3.162 12.461 -7.758 1 93.06 115 GLN B O 1
ATOM 1873 N N . TYR B 1 116 ? -4.875 10.953 -7.676 1 93.56 116 TYR B N 1
ATOM 1874 C CA . TYR B 1 116 ? -5.957 11.93 -7.672 1 93.56 116 TYR B CA 1
ATOM 1875 C C . TYR B 1 116 ? -6.891 11.703 -6.488 1 93.56 116 TYR B C 1
ATOM 1877 O O . TYR B 1 116 ? -7.398 10.602 -6.289 1 93.56 116 TYR B O 1
ATOM 1885 N N . ARG B 1 117 ? -7.102 12.703 -5.719 1 90.75 117 ARG B N 1
ATOM 1886 C CA . ARG B 1 117 ? -7.973 12.648 -4.551 1 90.75 117 ARG B CA 1
ATOM 1887 C C . ARG B 1 117 ? -9.297 13.352 -4.82 1 90.75 117 ARG B C 1
ATOM 1889 O O . ARG B 1 117 ? -9.32 14.422 -5.438 1 90.75 117 ARG B O 1
ATOM 1896 N N . PHE B 1 118 ? -10.43 12.789 -4.203 1 92.19 118 PHE B N 1
ATOM 1897 C CA . PHE B 1 118 ? -11.727 13.414 -4.441 1 92.19 118 PHE B CA 1
ATOM 1898 C C . PHE B 1 118 ? -12.711 13.062 -3.33 1 92.19 118 PHE B C 1
ATOM 1900 O O . PHE B 1 118 ? -12.5 12.094 -2.594 1 92.19 118 PHE B O 1
#